Protein AF-A0AAU9VY51-F1 (afdb_monomer)

Secondary structure (DSSP, 8-state):
----------SS-----------------------SSSHHHHHHHHHHHHHHHHHHHHHHHHHHHHHHHHHHHHHHHHHHHHHHHHHHHHHHHHHHHHHHHHHHHHHHHHHHHHHHHHHHHHHHHHHHHHHHHHHHHHHHHHHHHHHHHHHHHHHHHHHHHHHHHHHHHHHHHHHHHHHHHHHHHHTT-----------PPPPP----SHHHHHHHHHHHHHHHHHHHHHHH-TT---SS----HHHHHHHHHHH--HHHHHHHHHHHHHHT--HHHHHHHHHHHHHHHHHHSPPPPHHHHHHHHHHHHHTT---SGGG-HHHHHHHHHHHHS----

Solvent-accessible surface area (backbone atoms only — not comparable to full-atom values): 20064 Å² total; per-residue (Å²): 141,80,89,83,85,78,88,86,79,82,88,82,88,76,82,86,74,84,76,74,78,73,80,82,77,83,77,89,73,85,85,79,93,77,87,74,87,53,56,73,57,53,52,51,53,49,56,50,48,56,50,49,56,53,50,53,53,50,49,55,50,50,52,54,50,50,55,53,49,53,53,52,52,51,57,50,49,54,51,48,54,51,50,51,54,51,48,51,55,49,49,53,52,48,55,52,50,50,55,52,47,54,53,51,51,51,52,50,55,49,52,52,50,53,53,52,49,53,53,50,52,53,52,53,51,52,53,50,52,53,50,52,52,51,52,48,55,52,49,53,53,52,51,52,49,51,50,53,50,50,54,50,50,51,53,51,50,51,53,53,48,53,51,47,53,52,51,50,52,54,50,51,51,51,52,49,52,53,48,54,52,49,51,61,50,47,78,74,54,85,88,83,83,85,89,81,90,76,91,64,80,81,73,80,83,73,61,88,48,74,66,52,42,40,42,52,52,14,50,50,38,54,52,47,32,42,50,51,46,46,66,39,40,73,86,64,86,76,92,84,71,86,50,44,66,70,51,48,59,52,46,47,71,73,64,67,44,68,67,37,48,53,47,45,52,51,48,28,68,75,68,66,58,48,71,68,56,54,51,50,41,48,52,37,36,52,50,21,50,55,74,76,43,74,91,82,48,71,71,57,52,55,49,51,55,53,52,54,62,71,62,70,81,61,87,53,88,89,63,39,69,67,57,55,53,51,51,51,53,54,70,72,44,84,83,82,126

Structure (mmCIF, N/CA/C/O backbone):
data_AF-A0AAU9VY51-F1
#
_entry.id   AF-A0AAU9VY51-F1
#
loop_
_atom_site.group_PDB
_atom_site.id
_atom_site.type_symbol
_atom_site.label_atom_id
_atom_site.label_alt_id
_atom_site.label_comp_id
_atom_site.label_asym_id
_atom_site.label_entity_id
_atom_site.label_seq_id
_atom_site.pdbx_PDB_ins_code
_atom_site.Cartn_x
_atom_site.Cartn_y
_atom_site.Cartn_z
_atom_site.occupancy
_atom_site.B_iso_or_equiv
_atom_site.auth_seq_id
_atom_site.auth_comp_id
_atom_site.auth_asym_id
_atom_site.auth_atom_id
_atom_site.pdbx_PDB_model_num
ATOM 1 N N . MET A 1 1 ? -38.638 12.814 43.727 1.00 41.91 1 MET A N 1
ATOM 2 C CA . MET A 1 1 ? -39.893 12.804 44.503 1.00 41.91 1 MET A CA 1
ATOM 3 C C . MET A 1 1 ? -40.082 11.387 44.985 1.00 41.91 1 MET A C 1
ATOM 5 O O . MET A 1 1 ? -40.557 10.578 44.213 1.00 41.91 1 MET A O 1
ATOM 9 N N . GLU A 1 2 ? -39.654 11.093 46.205 1.00 34.91 2 GLU A N 1
ATOM 10 C CA . GLU A 1 2 ? -40.190 9.998 47.012 1.00 34.91 2 GLU A CA 1
ATOM 11 C C . GLU A 1 2 ? -39.765 10.262 48.458 1.00 34.91 2 GLU A C 1
ATOM 13 O O . GLU A 1 2 ? -38.641 10.683 48.729 1.00 34.91 2 GLU A O 1
ATOM 18 N N . LEU A 1 3 ? -40.749 10.195 49.348 1.00 44.59 3 LEU A N 1
ATOM 19 C CA . LEU A 1 3 ? -40.709 10.658 50.728 1.00 44.59 3 LEU A CA 1
ATOM 20 C C . LEU A 1 3 ? -40.191 9.526 51.621 1.00 44.59 3 LEU A C 1
ATOM 22 O O . LEU A 1 3 ? -40.931 8.590 51.903 1.00 44.59 3 LEU A O 1
ATOM 26 N N . GLY A 1 4 ? -38.949 9.631 52.092 1.00 33.75 4 GLY A N 1
ATOM 27 C CA . GLY A 1 4 ? -38.400 8.774 53.144 1.00 33.75 4 GLY A CA 1
ATOM 28 C C . GLY A 1 4 ? -38.401 9.508 54.481 1.00 33.75 4 GLY A C 1
ATOM 29 O O . GLY A 1 4 ? -37.458 10.224 54.798 1.00 33.75 4 GLY A O 1
ATOM 30 N N . MET A 1 5 ? -39.485 9.376 55.245 1.00 44.28 5 MET A N 1
ATOM 31 C CA . MET A 1 5 ? -39.547 9.797 56.647 1.00 44.28 5 MET A CA 1
ATOM 32 C C . MET A 1 5 ? -38.974 8.675 57.520 1.00 44.28 5 MET A C 1
ATOM 34 O O . MET A 1 5 ? -39.613 7.636 57.654 1.00 44.28 5 MET A O 1
ATOM 38 N N . THR A 1 6 ? -37.796 8.873 58.115 1.00 40.47 6 THR A N 1
ATOM 39 C CA . THR A 1 6 ? -37.182 7.925 59.062 1.00 40.47 6 THR A CA 1
ATOM 40 C C . THR A 1 6 ? -37.314 8.430 60.502 1.00 40.47 6 THR A C 1
ATOM 42 O O . THR A 1 6 ? -36.636 9.361 60.926 1.00 40.47 6 THR A O 1
ATOM 45 N N . ASP A 1 7 ? -38.306 7.865 61.186 1.00 38.94 7 ASP A N 1
ATOM 46 C CA . ASP A 1 7 ? -38.346 7.308 62.552 1.00 38.94 7 ASP A CA 1
ATOM 47 C C . ASP A 1 7 ? -37.574 7.909 63.750 1.00 38.94 7 ASP A C 1
ATOM 49 O O . ASP A 1 7 ? -37.415 7.243 64.767 1.00 38.94 7 ASP A O 1
ATOM 53 N N . ASP A 1 8 ? -37.182 9.182 63.726 1.00 40.09 8 ASP A N 1
ATOM 54 C CA . ASP A 1 8 ? -36.456 9.818 64.846 1.00 40.09 8 ASP A CA 1
ATOM 55 C C . ASP A 1 8 ? -37.352 10.591 65.843 1.00 40.09 8 ASP A C 1
ATOM 57 O O . ASP A 1 8 ? -36.954 11.605 66.425 1.00 40.09 8 ASP A O 1
ATOM 61 N N . LYS A 1 9 ? -38.610 10.165 66.055 1.00 43.22 9 LYS A N 1
ATOM 62 C CA . LYS A 1 9 ? -39.563 10.959 66.868 1.00 43.22 9 LYS A CA 1
ATOM 63 C C . LYS A 1 9 ? -40.451 10.235 67.880 1.00 43.22 9 LYS A C 1
ATOM 65 O O . LYS A 1 9 ? -41.427 10.828 68.334 1.00 43.22 9 LYS A O 1
ATOM 70 N N . TYR A 1 10 ? -40.085 9.033 68.326 1.00 38.06 10 TYR A N 1
ATOM 71 C CA . TYR A 1 10 ? -40.836 8.312 69.371 1.00 38.06 10 TYR A CA 1
ATOM 72 C C . TYR A 1 10 ? -40.009 7.891 70.601 1.00 38.06 10 TYR A C 1
ATOM 74 O O . TYR A 1 10 ? -40.299 6.878 71.227 1.00 38.06 10 TYR A O 1
ATOM 82 N N . SER A 1 11 ? -39.019 8.687 71.024 1.00 40.81 11 SER A N 1
ATOM 83 C CA . SER A 1 11 ? -38.301 8.456 72.302 1.00 40.81 11 SER A CA 1
ATOM 84 C C . SER A 1 11 ? -38.526 9.521 73.379 1.00 40.81 11 SER A C 1
ATOM 86 O O . SER A 1 11 ? -37.800 9.571 74.367 1.00 40.81 11 SER A O 1
ATOM 88 N N . GLN A 1 12 ? -39.555 10.356 73.255 1.00 45.59 12 GLN A N 1
ATOM 89 C CA . GLN A 1 12 ? -39.959 11.262 74.331 1.00 45.59 12 GLN A CA 1
ATOM 90 C C . GLN A 1 12 ? -41.464 11.174 74.506 1.00 45.59 12 GLN A C 1
ATOM 92 O O . GLN A 1 12 ? -42.179 11.843 73.775 1.00 45.59 12 GLN A O 1
ATOM 97 N N . LEU A 1 13 ? -41.926 10.315 75.422 1.00 38.72 13 LEU A N 1
ATOM 98 C CA . LEU A 1 13 ? -43.171 10.449 76.197 1.00 38.72 13 LEU A CA 1
ATOM 99 C C . LEU A 1 13 ? -43.423 9.158 76.994 1.00 38.72 13 LEU A C 1
ATOM 101 O O . LEU A 1 13 ? -44.351 8.407 76.718 1.00 38.72 13 LEU A O 1
ATOM 105 N N . LEU A 1 14 ? -42.613 8.916 78.024 1.00 34.75 14 LEU A N 1
ATOM 106 C CA . LEU A 1 14 ? -43.063 8.168 79.198 1.00 34.75 14 LEU A CA 1
ATOM 107 C C . LEU A 1 14 ? -42.499 8.871 80.438 1.00 34.75 14 LEU A C 1
ATOM 109 O O . LEU A 1 14 ? -41.286 8.840 80.650 1.00 34.75 14 LEU A O 1
ATOM 113 N N . PRO A 1 15 ? -43.330 9.549 81.247 1.00 35.78 15 PRO A N 1
ATOM 114 C CA . PRO A 1 15 ? -42.892 10.005 82.552 1.00 35.78 15 PRO A CA 1
ATOM 115 C C . PRO A 1 15 ? -42.706 8.776 83.444 1.00 35.78 15 PRO A C 1
ATOM 117 O O . PRO A 1 15 ? -43.629 7.974 83.614 1.00 35.78 15 PRO A O 1
ATOM 120 N N . ALA A 1 16 ? -41.506 8.639 84.010 1.00 40.22 16 ALA A N 1
ATOM 121 C CA . ALA A 1 16 ? -41.236 7.743 85.124 1.00 40.22 16 ALA A CA 1
ATOM 122 C C . ALA A 1 16 ? -42.239 8.057 86.242 1.00 40.22 16 ALA A C 1
ATOM 124 O O . ALA A 1 16 ? -42.142 9.073 86.926 1.00 40.22 16 ALA A O 1
ATOM 125 N N . SER A 1 17 ? -43.262 7.217 86.358 1.00 41.00 17 SER A N 1
ATOM 126 C CA . SER A 1 17 ? -44.214 7.274 87.455 1.00 41.00 17 SER A CA 1
ATOM 127 C C . SER A 1 17 ? -43.679 6.347 88.531 1.00 41.00 17 SER A C 1
ATOM 129 O O . SER A 1 17 ? -43.903 5.139 88.482 1.00 41.00 17 SER A O 1
ATOM 131 N N . ASP A 1 18 ? -42.942 6.926 89.477 1.00 36.69 18 ASP A N 1
ATOM 132 C CA . ASP A 1 18 ? -42.683 6.330 90.784 1.00 36.69 18 ASP A CA 1
ATOM 133 C C . ASP A 1 18 ? -44.031 6.066 91.472 1.00 36.69 18 ASP A C 1
ATOM 135 O O . ASP A 1 18 ? -44.564 6.888 92.219 1.00 36.69 18 ASP A O 1
ATOM 139 N N . LEU A 1 19 ? -44.618 4.899 91.213 1.00 40.22 19 LEU A N 1
ATOM 140 C CA . LEU A 1 19 ? -45.673 4.344 92.049 1.00 40.22 19 LEU A CA 1
ATOM 141 C C . LEU A 1 19 ? -45.003 3.714 93.268 1.00 40.22 19 LEU A C 1
ATOM 143 O O . LEU A 1 19 ? -44.797 2.506 93.355 1.00 40.22 19 LEU A O 1
ATOM 147 N N . SER A 1 20 ? -44.663 4.582 94.221 1.00 36.88 20 SER A N 1
ATOM 148 C CA . SER A 1 20 ? -44.466 4.204 95.615 1.00 36.88 20 SER A CA 1
ATOM 149 C C . SER A 1 20 ? -45.741 3.509 96.094 1.00 36.88 20 SER A C 1
ATOM 151 O O . SER A 1 20 ? -46.763 4.147 96.357 1.00 36.88 20 SER A O 1
ATOM 153 N N . ILE A 1 21 ? -45.706 2.177 96.150 1.00 38.75 21 ILE A N 1
ATOM 154 C CA . ILE A 1 21 ? -46.712 1.391 96.858 1.00 38.75 21 ILE A CA 1
ATOM 155 C C . ILE A 1 21 ? -46.539 1.749 98.331 1.00 38.75 21 ILE A C 1
ATOM 157 O O . ILE A 1 21 ? -45.610 1.292 98.996 1.00 38.75 21 ILE A O 1
ATOM 161 N N . GLY A 1 22 ? -47.413 2.636 98.808 1.00 32.75 22 GLY A N 1
ATOM 162 C CA . GLY A 1 22 ? -47.468 3.055 100.198 1.00 32.75 22 GLY A CA 1
ATOM 163 C C . GLY A 1 22 ? -47.469 1.837 101.114 1.00 32.75 22 GLY A C 1
ATOM 164 O O . GLY A 1 22 ? -48.326 0.961 101.012 1.00 32.75 22 GLY A O 1
ATOM 165 N N . SER A 1 23 ? -46.489 1.798 102.011 1.00 34.12 23 SER A N 1
ATOM 166 C CA . SER A 1 23 ? -46.445 0.902 103.158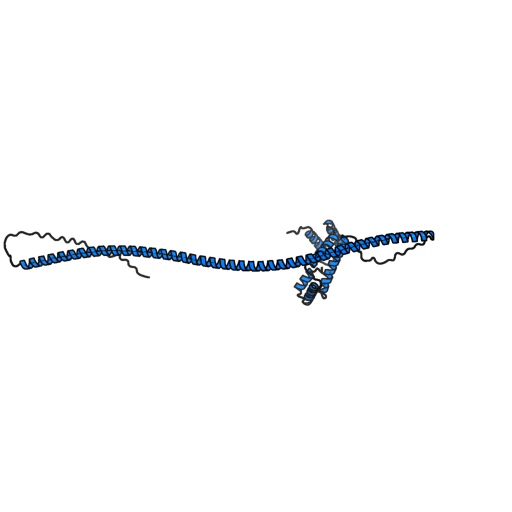 1.00 34.12 23 SER A CA 1
ATOM 167 C C . SER A 1 23 ? -47.802 0.904 103.866 1.00 34.12 23 SER A C 1
ATOM 169 O O . SER A 1 23 ? -48.217 1.930 104.406 1.00 34.12 23 SER A O 1
ATOM 171 N N . ILE A 1 24 ? -48.494 -0.237 103.863 1.00 37.50 24 ILE A N 1
ATOM 172 C CA . ILE A 1 24 ? -49.682 -0.448 104.689 1.00 37.50 24 ILE A CA 1
ATOM 173 C C . ILE A 1 24 ? -49.196 -0.536 106.136 1.00 37.50 24 ILE A C 1
ATOM 175 O O . ILE A 1 24 ? -48.677 -1.560 106.575 1.00 37.50 24 ILE A O 1
ATOM 179 N N . THR A 1 25 ? -49.337 0.557 106.880 1.00 34.00 25 THR A N 1
ATOM 180 C CA . THR A 1 25 ? -49.208 0.560 108.335 1.00 34.00 25 THR A CA 1
ATOM 181 C C . THR A 1 25 ? -50.373 -0.237 108.910 1.00 34.00 25 THR A C 1
ATOM 183 O O . THR A 1 25 ? -51.527 0.193 108.861 1.00 34.00 25 THR A O 1
ATOM 186 N N . ILE A 1 26 ? -50.078 -1.417 109.455 1.00 40.91 26 ILE A N 1
ATOM 187 C CA . ILE A 1 26 ? -51.006 -2.140 110.321 1.00 40.91 26 ILE A CA 1
ATOM 188 C C . ILE A 1 26 ? -51.106 -1.320 111.609 1.00 40.91 26 ILE A C 1
ATOM 190 O O . ILE A 1 26 ? -50.206 -1.332 112.442 1.00 40.91 26 ILE A O 1
ATOM 194 N N . VAL A 1 27 ? -52.183 -0.546 111.739 1.00 34.19 27 VAL A N 1
ATOM 195 C CA . VAL A 1 27 ? -52.576 0.045 113.018 1.00 34.19 27 VAL A CA 1
ATOM 196 C C . VAL A 1 27 ? -53.220 -1.074 113.827 1.00 34.19 27 VAL A C 1
ATOM 198 O O . VAL A 1 27 ? -54.363 -1.455 113.570 1.00 34.19 27 VAL A O 1
ATOM 201 N N . GLU A 1 28 ? -52.478 -1.616 114.791 1.00 38.41 28 GLU A N 1
ATOM 202 C CA . GLU A 1 28 ? -53.053 -2.420 115.864 1.00 38.41 28 GLU A CA 1
ATOM 203 C C . GLU A 1 28 ? -54.031 -1.542 116.650 1.00 38.41 28 GLU A C 1
ATOM 205 O O . GLU A 1 28 ? -53.650 -0.643 117.400 1.00 38.41 28 GLU A O 1
ATOM 210 N N . ARG A 1 29 ? -55.326 -1.785 116.448 1.00 35.28 29 ARG A N 1
ATOM 211 C CA . ARG A 1 29 ? -56.367 -1.385 117.388 1.00 35.28 29 ARG A CA 1
ATOM 212 C C . ARG A 1 29 ? -56.980 -2.673 117.924 1.00 35.28 29 ARG A C 1
ATOM 214 O O . ARG A 1 29 ? -57.646 -3.402 117.193 1.00 35.28 29 ARG A O 1
ATOM 221 N N . GLU A 1 30 ? -56.657 -2.963 119.179 1.00 41.22 30 GLU A N 1
ATOM 222 C CA . GLU A 1 30 ? -57.111 -4.133 119.922 1.00 41.22 30 GLU A CA 1
ATOM 223 C C . GLU A 1 30 ? -58.639 -4.263 119.924 1.00 41.22 30 GLU A C 1
ATOM 225 O O . GLU A 1 30 ? -59.365 -3.291 120.134 1.00 41.22 30 GLU A O 1
ATOM 230 N N . GLY A 1 31 ? -59.093 -5.509 119.760 1.00 45.03 31 GLY A N 1
ATOM 231 C CA . GLY A 1 31 ? -60.428 -5.972 120.127 1.00 45.03 31 GLY A CA 1
ATOM 232 C C . GLY A 1 31 ? -61.501 -5.798 119.054 1.00 45.03 31 GLY A C 1
ATOM 233 O O . GLY A 1 31 ? -62.106 -4.740 118.950 1.00 45.03 31 GLY A O 1
ATOM 234 N N . GLN A 1 32 ? -61.790 -6.868 118.299 1.00 33.47 32 GLN A N 1
ATOM 235 C CA . GLN A 1 32 ? -63.056 -7.628 118.355 1.00 33.47 32 GLN A CA 1
ATOM 236 C C . GLN A 1 32 ? -63.132 -8.595 117.158 1.00 33.47 32 GLN A C 1
ATOM 238 O O . GLN A 1 32 ? -63.075 -8.201 115.995 1.00 33.47 32 GLN A O 1
ATOM 243 N N . LEU A 1 33 ? -63.233 -9.891 117.461 1.00 48.75 33 LEU A N 1
ATOM 244 C CA . LEU A 1 33 ? -63.339 -10.987 116.499 1.00 48.75 33 LEU A CA 1
ATOM 245 C C . LEU A 1 33 ? -64.585 -10.819 115.610 1.00 48.75 33 LEU A C 1
ATOM 247 O O . LEU A 1 33 ? -65.710 -10.967 116.079 1.00 48.75 33 LEU A O 1
ATOM 251 N N . VAL A 1 34 ? -64.376 -10.579 114.313 1.00 40.66 34 VAL A N 1
ATOM 252 C CA . VAL A 1 34 ? -65.362 -10.835 113.246 1.00 40.66 34 VAL A CA 1
ATOM 253 C C . VAL A 1 34 ? -64.715 -11.783 112.235 1.00 40.66 34 VAL A C 1
ATOM 255 O O . VAL A 1 34 ? -64.381 -11.428 111.104 1.00 40.66 34 VAL A O 1
ATOM 258 N N . GLY A 1 35 ? -64.475 -13.014 112.686 1.00 50.41 35 GLY A N 1
ATOM 259 C CA . GLY A 1 35 ? -64.209 -14.152 111.815 1.00 50.41 35 GLY A CA 1
ATOM 260 C C . GLY A 1 35 ? -65.543 -14.691 111.314 1.00 50.41 35 GLY A C 1
ATOM 261 O O . GLY A 1 35 ? -66.349 -15.099 112.132 1.00 50.41 35 GLY A O 1
ATOM 262 N N . GLU A 1 36 ? -65.795 -14.570 110.006 1.00 46.41 36 GLU A N 1
ATOM 263 C CA . GLU A 1 36 ? -66.641 -15.445 109.154 1.00 46.41 36 GLU A CA 1
ATOM 264 C C . GLU A 1 36 ? -67.149 -14.715 107.896 1.00 46.41 36 GLU A C 1
ATOM 266 O O . GLU A 1 36 ? -67.336 -15.346 106.861 1.00 46.41 36 GLU A O 1
ATOM 271 N N . LYS A 1 37 ? -67.269 -13.377 107.892 1.00 49.91 37 LYS A N 1
ATOM 272 C CA . LYS A 1 37 ? -67.759 -12.627 106.706 1.00 49.91 37 LYS A CA 1
ATOM 273 C C . LYS A 1 37 ? -66.682 -12.214 105.687 1.00 49.91 37 LYS A C 1
ATOM 275 O O . LYS A 1 37 ? -67.024 -11.813 104.579 1.00 49.91 37 LYS A O 1
ATOM 280 N N . ASN A 1 38 ? -65.394 -12.332 106.024 1.00 53.06 38 ASN A N 1
ATOM 281 C CA . ASN A 1 38 ? -64.271 -11.901 105.170 1.00 53.06 38 ASN A CA 1
ATOM 282 C C . ASN A 1 38 ? -63.486 -13.051 104.510 1.00 53.06 38 ASN A C 1
ATOM 284 O O . ASN A 1 38 ? -62.664 -12.795 103.630 1.00 53.06 38 ASN A O 1
ATOM 288 N N . LEU A 1 39 ? -63.758 -14.307 104.880 1.00 57.50 39 LEU A N 1
ATOM 289 C CA . LEU A 1 39 ? -63.069 -15.488 104.342 1.00 57.50 39 LEU A CA 1
ATOM 290 C C . LEU A 1 39 ? -63.225 -15.636 102.810 1.00 57.50 39 LEU A C 1
ATOM 292 O O . LEU A 1 39 ? -62.214 -15.794 102.130 1.00 57.50 39 LEU A O 1
ATOM 296 N N . PRO A 1 40 ? -64.432 -15.479 102.219 1.00 68.31 40 PRO A N 1
ATOM 297 C CA . PRO A 1 40 ? -64.614 -15.596 100.766 1.00 68.31 40 PRO A CA 1
ATOM 298 C C . PRO A 1 40 ? -63.906 -14.486 99.975 1.00 68.31 40 PRO A C 1
ATOM 300 O O . PRO A 1 40 ? -63.519 -14.6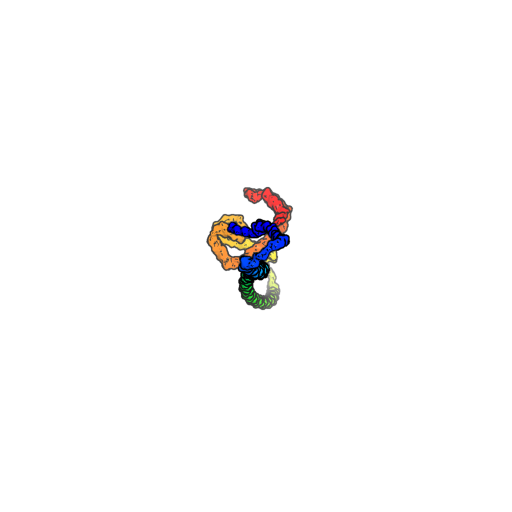73 98.823 1.00 68.31 40 PRO A O 1
ATOM 303 N N . ARG A 1 41 ? -63.740 -13.308 100.592 1.00 71.94 41 ARG A N 1
ATOM 304 C CA . ARG A 1 41 ? -63.049 -12.162 99.991 1.00 71.94 41 ARG A CA 1
ATOM 305 C C . ARG A 1 41 ? -61.534 -12.359 100.015 1.00 71.94 41 ARG A C 1
ATOM 307 O O . ARG A 1 41 ? -60.885 -12.056 99.023 1.00 71.94 41 ARG A O 1
ATOM 314 N N . ALA A 1 42 ? -60.995 -12.893 101.111 1.00 72.62 42 ALA A N 1
ATOM 315 C CA . ALA A 1 42 ? -59.579 -13.229 101.234 1.00 72.62 42 ALA A CA 1
ATOM 316 C C . ALA A 1 42 ? -59.154 -14.326 100.240 1.00 72.62 42 ALA A C 1
ATOM 318 O O . ALA A 1 42 ? -58.123 -14.179 99.592 1.00 72.62 42 ALA A O 1
ATOM 319 N N . VAL A 1 43 ? -59.981 -15.364 100.046 1.00 78.31 43 VAL A N 1
ATOM 320 C CA . VAL A 1 43 ? -59.730 -16.429 99.051 1.00 78.31 43 VAL A CA 1
ATOM 321 C C . VAL A 1 43 ? -59.677 -15.865 97.627 1.00 78.31 43 VAL A C 1
ATOM 323 O O . VAL A 1 43 ? -58.713 -16.112 96.914 1.00 78.31 43 VAL A O 1
ATOM 326 N N . LYS A 1 44 ? -60.636 -15.013 97.236 1.00 83.44 44 LYS A N 1
ATOM 327 C CA . LYS A 1 44 ? -60.605 -14.344 95.920 1.00 83.44 44 LYS A CA 1
ATOM 328 C C . LYS A 1 44 ? -59.384 -13.447 95.719 1.00 83.44 44 LYS A C 1
ATOM 330 O O . LYS A 1 44 ? -58.866 -13.357 94.613 1.00 83.44 44 LYS A O 1
ATOM 335 N N . ILE A 1 45 ? -58.941 -12.748 96.765 1.00 84.44 45 ILE A N 1
ATOM 336 C CA . ILE A 1 45 ? -57.730 -11.916 96.700 1.00 84.44 45 ILE A CA 1
ATOM 337 C C . ILE A 1 45 ? -56.495 -12.794 96.465 1.00 84.44 45 ILE A C 1
ATOM 339 O O . ILE A 1 45 ? -55.647 -12.423 95.659 1.00 84.44 45 ILE A O 1
ATOM 343 N N . HIS A 1 46 ? -56.417 -13.959 97.113 1.00 87.50 46 HIS A N 1
ATOM 344 C CA . HIS A 1 46 ? -55.332 -14.915 96.902 1.00 87.50 46 HIS A CA 1
ATOM 345 C C . HIS A 1 46 ? -55.330 -15.481 95.472 1.00 87.50 46 HIS A C 1
ATOM 347 O O . HIS A 1 46 ? -54.307 -15.392 94.803 1.00 87.50 46 HIS A O 1
ATOM 353 N N . GLU A 1 47 ? -56.482 -15.930 94.957 1.00 90.12 47 GLU A N 1
ATOM 354 C CA . GLU A 1 47 ? -56.629 -16.409 93.568 1.00 90.12 47 GLU A CA 1
ATOM 355 C C . GLU A 1 47 ? -56.245 -15.338 92.533 1.00 90.12 47 GLU A C 1
ATOM 357 O O . GLU A 1 47 ? -55.577 -15.614 91.535 1.00 90.12 47 GLU A O 1
ATOM 362 N N . HIS A 1 48 ? -56.659 -14.086 92.759 1.00 93.31 48 HIS A N 1
ATOM 363 C CA . HIS A 1 48 ? -56.252 -12.971 91.906 1.00 93.31 48 HIS A CA 1
ATOM 364 C C . HIS A 1 48 ? -54.744 -12.705 92.001 1.00 93.31 48 HIS A C 1
ATOM 366 O O . HIS A 1 48 ? -54.128 -12.424 90.976 1.00 93.31 48 HIS A O 1
ATOM 372 N N . GLY A 1 49 ? -54.148 -12.818 93.193 1.00 92.56 49 GLY A N 1
ATOM 373 C CA . GLY A 1 49 ? -52.704 -12.695 93.405 1.00 92.56 49 GLY A CA 1
ATOM 374 C C . GLY A 1 49 ? -51.907 -13.749 92.636 1.00 92.56 49 GLY A C 1
ATOM 375 O O . GLY A 1 49 ? -51.001 -13.397 91.886 1.00 92.56 49 GLY A O 1
ATOM 376 N N . GLU A 1 50 ? -52.304 -15.021 92.722 1.00 93.12 50 GLU A N 1
ATOM 377 C CA . GLU A 1 50 ? -51.683 -16.112 91.955 1.00 93.12 50 GLU A CA 1
ATOM 378 C C . GLU A 1 50 ? -51.791 -15.883 90.441 1.00 93.12 50 GLU A C 1
ATOM 380 O O . GLU A 1 50 ? -50.847 -16.129 89.684 1.00 93.12 50 GLU A O 1
ATOM 385 N N . LYS A 1 51 ? -52.935 -15.363 89.977 1.00 95.50 51 LYS A N 1
ATOM 386 C CA . LYS A 1 51 ? -53.133 -15.041 88.561 1.00 95.50 51 LYS A CA 1
ATOM 387 C C . LYS A 1 51 ? -52.271 -13.866 88.101 1.00 95.50 51 LYS A C 1
ATOM 389 O O . LYS A 1 51 ? -51.754 -13.916 86.986 1.00 95.50 51 LYS A O 1
ATOM 394 N N . ILE A 1 52 ? -52.094 -12.842 88.939 1.00 95.25 52 ILE A N 1
ATOM 395 C CA . ILE A 1 52 ? -51.181 -11.723 88.669 1.00 95.25 52 ILE A CA 1
ATOM 396 C C . ILE A 1 52 ? -49.747 -12.243 88.550 1.00 95.25 52 ILE A C 1
ATOM 398 O O . ILE A 1 52 ? -49.111 -11.996 87.530 1.00 95.25 52 ILE A O 1
ATOM 402 N N . GLU A 1 53 ? -49.271 -13.048 89.504 1.00 95.00 53 GLU A N 1
ATOM 403 C CA . GLU A 1 53 ? -47.925 -13.637 89.437 1.00 95.00 53 GLU A CA 1
ATOM 404 C C . GLU A 1 53 ? -47.724 -14.514 88.190 1.00 95.00 53 GLU A C 1
ATOM 406 O O . GLU A 1 53 ? -46.655 -14.501 87.572 1.00 95.00 53 GLU A O 1
ATOM 411 N N . SER A 1 54 ? -48.744 -15.2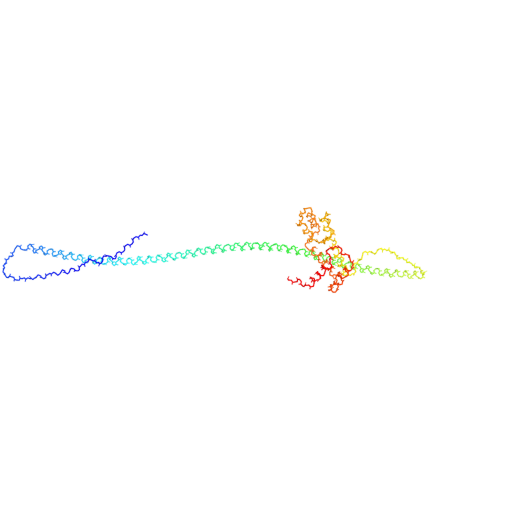85 87.795 1.00 96.38 54 SER A N 1
ATOM 412 C CA . SER A 1 54 ? -48.696 -16.083 86.566 1.00 96.38 54 SER A CA 1
ATOM 413 C C . SER A 1 54 ? -48.571 -15.206 85.319 1.00 96.38 54 SER A C 1
ATOM 415 O O . SER A 1 54 ? -47.776 -15.518 84.430 1.00 96.38 54 SER A O 1
ATOM 417 N N . LEU A 1 55 ? -49.338 -14.116 85.242 1.00 96.94 55 LEU A N 1
ATOM 418 C CA . LEU A 1 55 ? -49.289 -13.179 84.119 1.00 96.94 55 LEU A CA 1
ATOM 419 C C . LEU A 1 55 ? -47.956 -12.423 84.074 1.00 96.94 55 LEU A C 1
ATOM 421 O O . LEU A 1 55 ? -47.384 -12.273 83.000 1.00 96.94 55 LEU A O 1
ATOM 425 N N . GLU A 1 56 ? -47.408 -12.014 85.218 1.00 96.25 56 GLU A N 1
ATOM 426 C CA . GLU A 1 56 ? -46.088 -11.376 85.291 1.00 96.25 56 GLU A CA 1
ATOM 427 C C . GLU A 1 56 ? -44.970 -12.292 84.778 1.00 96.25 56 GLU A C 1
ATOM 429 O O . GLU A 1 56 ? -44.054 -11.836 84.087 1.00 96.25 56 GLU A O 1
ATOM 434 N N . LYS A 1 57 ? -45.037 -13.597 85.080 1.00 96.69 57 LYS A N 1
ATOM 435 C CA . LYS A 1 57 ? -44.093 -14.588 84.540 1.00 96.69 57 LYS A CA 1
ATOM 436 C C . LYS A 1 57 ? -44.219 -14.723 83.022 1.00 96.69 57 LYS A C 1
ATOM 438 O O . LYS A 1 57 ? -43.194 -14.791 82.344 1.00 96.69 57 LYS A O 1
ATOM 443 N N . GLU A 1 58 ? -45.439 -14.740 82.483 1.00 97.56 58 GLU A N 1
ATOM 444 C CA . GLU A 1 58 ? -45.654 -14.755 81.030 1.00 97.56 58 GLU A CA 1
ATOM 445 C C . GLU A 1 58 ? -45.150 -13.479 80.351 1.00 97.56 58 GLU A C 1
ATOM 447 O O . GLU A 1 58 ? -44.490 -13.576 79.317 1.00 97.56 58 GLU A O 1
ATOM 452 N N . ILE A 1 59 ? -45.410 -12.305 80.934 1.00 97.38 59 ILE A N 1
ATOM 453 C CA . ILE A 1 59 ? -44.924 -11.018 80.418 1.00 97.38 59 ILE A CA 1
ATOM 454 C C . ILE A 1 59 ? -43.396 -11.029 80.367 1.00 97.38 59 ILE A C 1
ATOM 456 O O . ILE A 1 59 ? -42.832 -10.837 79.296 1.00 97.38 59 ILE A O 1
ATOM 460 N N . LYS A 1 60 ? -42.720 -11.395 81.466 1.00 97.12 60 LYS A N 1
ATOM 461 C CA . LYS A 1 60 ? -41.250 -11.505 81.494 1.00 97.12 60 LYS A CA 1
ATOM 462 C C . LYS A 1 60 ? -40.711 -12.478 80.445 1.00 97.12 60 LYS A C 1
ATOM 464 O O . LYS A 1 60 ? -39.663 -12.231 79.852 1.00 97.12 60 LYS A O 1
ATOM 469 N N . LYS A 1 61 ? -41.403 -13.598 80.207 1.00 97.81 61 LYS A N 1
ATOM 470 C CA . LYS A 1 61 ? -41.023 -14.550 79.155 1.00 97.81 61 LYS A CA 1
ATOM 471 C C . LYS A 1 61 ? -41.148 -13.916 77.766 1.00 97.81 61 LYS A C 1
ATOM 473 O O . LYS A 1 61 ? -40.211 -14.022 76.979 1.00 97.81 61 LYS A O 1
ATOM 478 N N . LYS A 1 62 ? -42.267 -13.246 77.482 1.00 97.94 62 LYS A N 1
ATOM 479 C CA . LYS A 1 62 ? -42.503 -12.560 76.205 1.00 97.94 62 LYS A CA 1
ATOM 480 C C . LYS A 1 62 ? -41.532 -11.400 75.980 1.00 97.94 62 LYS A C 1
ATOM 482 O O . LYS A 1 62 ? -41.030 -11.267 74.872 1.00 97.94 62 LYS A O 1
ATOM 487 N N . ASP A 1 63 ? -41.198 -10.628 77.011 1.00 97.69 63 ASP A N 1
ATOM 488 C CA . ASP A 1 63 ? -40.202 -9.553 76.922 1.00 97.69 63 ASP A CA 1
ATOM 489 C C . ASP A 1 63 ? -38.824 -10.101 76.529 1.00 97.69 63 ASP A C 1
ATOM 491 O O . ASP A 1 63 ? -38.163 -9.568 75.637 1.00 97.69 63 ASP A O 1
ATOM 495 N N . ASN A 1 64 ? -38.411 -11.224 77.126 1.00 97.25 64 ASN A N 1
ATOM 496 C CA . ASN A 1 64 ? -37.168 -11.896 76.746 1.00 97.25 64 ASN A CA 1
ATOM 497 C C . ASN A 1 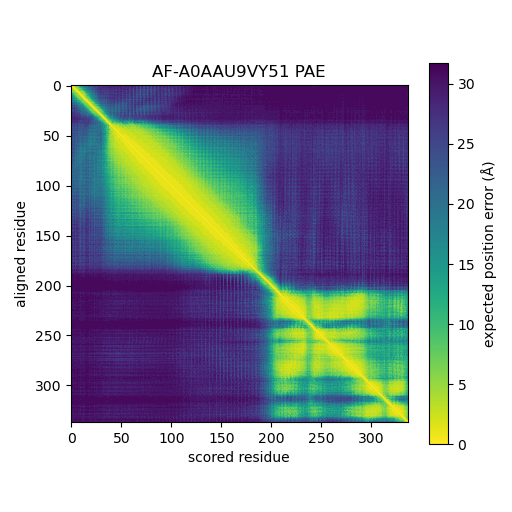64 ? -37.200 -12.409 75.294 1.00 97.25 64 ASN A C 1
ATOM 499 O O . ASN A 1 64 ? -36.195 -12.304 74.588 1.00 97.25 64 ASN A O 1
ATOM 503 N N . GLU A 1 65 ? -38.338 -12.944 74.832 1.00 98.06 65 GLU A N 1
ATOM 504 C CA . GLU A 1 65 ? -38.528 -13.355 73.432 1.00 98.06 65 GLU A CA 1
ATOM 505 C C . GLU A 1 65 ? -38.445 -12.156 72.472 1.00 98.06 65 GLU A C 1
ATOM 507 O O . GLU A 1 65 ? -37.783 -12.254 71.440 1.00 98.06 65 GLU A O 1
ATOM 512 N N . ILE A 1 66 ? -39.034 -11.008 72.826 1.00 97.94 66 ILE A N 1
ATOM 513 C CA . ILE A 1 66 ? -38.957 -9.770 72.034 1.00 97.94 66 ILE A CA 1
ATOM 514 C C . ILE A 1 66 ? -37.505 -9.305 71.897 1.00 97.94 66 ILE A C 1
ATOM 516 O O . ILE A 1 66 ? -37.056 -9.041 70.782 1.00 97.94 66 ILE A O 1
ATOM 520 N N . VAL A 1 67 ? -36.743 -9.264 72.995 1.00 97.81 67 VAL A N 1
ATOM 521 C CA . VAL A 1 67 ? -35.323 -8.871 72.963 1.00 97.81 67 VAL A CA 1
ATOM 522 C C . VAL A 1 67 ? -34.498 -9.831 72.099 1.00 97.81 67 VAL A C 1
ATOM 524 O O . VAL A 1 67 ? -33.614 -9.399 71.357 1.00 97.81 67 VAL A O 1
ATOM 527 N N . ALA A 1 68 ? -34.776 -11.137 72.163 1.00 97.81 68 ALA A N 1
ATOM 528 C CA . ALA A 1 68 ? -34.105 -12.119 71.315 1.00 97.81 68 ALA A CA 1
ATOM 529 C C . ALA A 1 68 ? -34.431 -11.902 69.827 1.00 97.81 68 ALA A C 1
ATOM 531 O O . ALA A 1 68 ? -33.518 -11.875 69.001 1.00 97.81 68 ALA A O 1
ATOM 532 N N . LEU A 1 69 ? -35.706 -11.682 69.492 1.00 98.44 69 LEU A N 1
ATOM 533 C CA . LEU A 1 69 ? -36.143 -11.410 68.121 1.00 98.44 69 LEU A CA 1
ATOM 534 C C . LEU A 1 69 ? -35.544 -10.110 67.570 1.00 98.44 69 LEU A C 1
ATOM 536 O O . LEU A 1 69 ? -35.069 -10.096 66.435 1.00 98.44 69 LEU A O 1
ATOM 540 N N . GLN A 1 70 ? -35.482 -9.047 68.373 1.00 98.06 70 GLN A N 1
ATOM 541 C CA . GLN A 1 70 ? -34.837 -7.785 67.992 1.00 98.06 70 GLN A CA 1
ATOM 542 C C . GLN A 1 70 ? -33.360 -7.982 67.637 1.00 98.06 70 GLN A C 1
ATOM 544 O O . GLN A 1 70 ? -32.910 -7.495 66.602 1.00 98.06 70 GLN A O 1
ATOM 549 N N . LYS A 1 71 ? -32.619 -8.768 68.430 1.00 97.94 71 LYS A N 1
ATOM 550 C CA . LYS A 1 71 ? -31.222 -9.110 68.111 1.00 97.94 71 LYS A CA 1
ATOM 551 C C . LYS A 1 71 ? -31.101 -9.888 66.803 1.00 97.94 71 LYS A C 1
ATOM 553 O O . LYS A 1 71 ? -30.185 -9.634 66.028 1.00 97.94 71 LYS A O 1
ATOM 558 N N . THR A 1 72 ? -32.012 -10.829 66.545 1.00 98.19 72 THR A N 1
ATOM 559 C CA . THR A 1 72 ? -31.994 -11.574 65.276 1.00 98.19 72 THR A CA 1
ATOM 560 C C . THR A 1 72 ? -32.329 -10.692 64.078 1.00 98.19 72 THR A C 1
ATOM 562 O O . THR A 1 72 ? -31.696 -10.847 63.039 1.00 98.19 72 THR A O 1
ATOM 565 N N . LEU A 1 73 ? -33.266 -9.749 64.223 1.00 98.25 73 LEU A N 1
ATOM 566 C CA . LEU A 1 73 ? -33.598 -8.781 63.179 1.00 98.25 73 LEU A CA 1
ATOM 567 C C . LEU A 1 73 ? -32.403 -7.888 62.856 1.00 98.25 73 LEU A C 1
ATOM 569 O O . LEU A 1 73 ? -32.061 -7.758 61.688 1.00 98.25 73 LEU A O 1
ATOM 573 N N . GLN A 1 74 ? -31.724 -7.360 63.876 1.00 98.19 74 GLN A N 1
ATOM 574 C CA . GLN A 1 74 ? -30.522 -6.554 63.678 1.00 98.19 74 GLN A CA 1
ATOM 575 C C . GLN A 1 74 ? -29.429 -7.339 62.934 1.00 98.19 74 GLN A C 1
ATOM 577 O O . GLN A 1 74 ? -28.899 -6.860 61.939 1.00 98.19 74 GLN A O 1
ATOM 582 N N . ALA A 1 75 ? -29.144 -8.577 63.351 1.00 98.06 75 ALA A N 1
ATOM 583 C CA . ALA A 1 75 ? -28.134 -9.410 62.694 1.00 98.06 75 ALA A CA 1
ATOM 584 C C . ALA A 1 75 ? -28.505 -9.788 61.246 1.00 98.06 75 ALA A C 1
ATOM 586 O O . ALA A 1 75 ? -27.627 -10.000 60.409 1.00 98.06 75 ALA A O 1
ATOM 587 N N . LEU A 1 76 ? -29.800 -9.926 60.943 1.00 98.44 76 LEU A N 1
ATOM 588 C CA . LEU A 1 76 ? -30.274 -10.142 59.574 1.00 98.44 76 LEU A CA 1
ATOM 589 C C . LEU A 1 76 ? -30.146 -8.877 58.728 1.00 98.44 76 LEU A C 1
ATOM 591 O O . LEU A 1 76 ? -29.786 -8.983 57.560 1.00 98.44 76 LEU A O 1
ATOM 595 N N . GLN A 1 77 ? -30.409 -7.710 59.310 1.00 98.25 77 GLN A N 1
ATOM 596 C CA . GLN A 1 77 ? -30.275 -6.426 58.634 1.00 98.25 77 GLN A CA 1
ATOM 597 C C . GLN A 1 77 ? -28.810 -6.143 58.279 1.00 98.25 77 GLN A C 1
ATOM 599 O O . GLN A 1 77 ? -28.517 -5.904 57.116 1.00 98.25 77 GLN A O 1
ATOM 604 N N . GLU A 1 78 ? -27.883 -6.338 59.222 1.00 98.25 78 GLU A N 1
ATOM 605 C CA . GLU A 1 78 ? -26.436 -6.226 58.972 1.00 98.25 78 GLU A CA 1
ATOM 606 C C . GLU A 1 78 ? -25.974 -7.166 57.843 1.00 98.25 78 GLU A C 1
ATOM 608 O O . GLU A 1 78 ? -25.242 -6.760 56.943 1.00 98.25 78 GLU A O 1
ATOM 613 N N . LYS A 1 79 ? -26.457 -8.418 57.827 1.00 98.38 79 LYS A N 1
ATOM 614 C CA . LYS A 1 79 ? -26.168 -9.351 56.725 1.00 98.38 79 LYS A CA 1
ATOM 615 C C . LYS A 1 79 ? -26.748 -8.906 55.390 1.00 98.38 79 LYS A C 1
ATOM 617 O O . LYS A 1 79 ? -26.151 -9.192 54.357 1.00 98.38 79 LYS A O 1
ATOM 622 N N . ASN A 1 80 ? -27.922 -8.285 55.393 1.00 98.31 80 ASN A N 1
ATOM 623 C CA . ASN A 1 80 ? -28.535 -7.796 54.168 1.00 98.31 80 ASN A CA 1
ATOM 624 C C . ASN A 1 80 ? -27.718 -6.633 53.588 1.00 98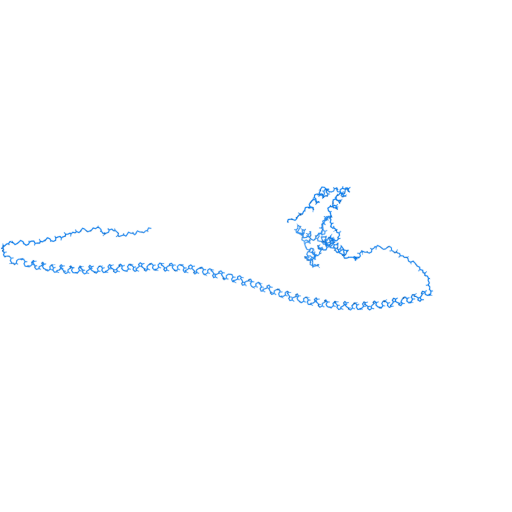.31 80 ASN A C 1
ATOM 626 O O . ASN A 1 80 ? -27.410 -6.661 52.401 1.00 98.31 80 ASN A O 1
ATOM 630 N N . ASP A 1 81 ? -27.272 -5.706 54.437 1.00 98.25 81 ASP A N 1
ATOM 631 C CA . ASP A 1 81 ? -26.420 -4.576 54.045 1.00 98.25 81 ASP A CA 1
ATOM 632 C C . ASP A 1 81 ? -25.053 -5.053 53.502 1.00 98.25 81 ASP A C 1
ATOM 634 O O . ASP A 1 81 ? -24.534 -4.528 52.510 1.00 98.25 81 ASP A O 1
ATOM 638 N N . GLU A 1 82 ? -24.467 -6.092 54.113 1.00 98.31 82 GLU A N 1
ATOM 639 C CA . GLU A 1 82 ? -23.241 -6.734 53.617 1.00 98.31 82 GLU A CA 1
ATOM 640 C C . GLU A 1 82 ? -23.439 -7.385 52.241 1.00 98.31 82 GLU A C 1
ATOM 642 O O . GLU A 1 82 ? -22.571 -7.269 51.370 1.00 98.31 82 GLU A O 1
ATOM 647 N N . LEU A 1 83 ? -24.565 -8.078 52.040 1.00 98.50 83 LEU A N 1
ATOM 648 C CA . LEU A 1 83 ? -24.899 -8.714 50.767 1.00 98.50 83 LEU A CA 1
ATOM 649 C C . LEU A 1 83 ? -25.164 -7.684 49.669 1.00 98.50 83 LEU A C 1
ATOM 651 O O . LEU A 1 83 ? -24.690 -7.879 48.552 1.00 98.50 83 LEU A O 1
ATOM 655 N N . GLU A 1 84 ? -25.863 -6.594 49.979 1.00 98.38 84 GLU A N 1
ATOM 656 C CA . GLU A 1 84 ? -26.113 -5.486 49.053 1.00 98.38 84 GLU A CA 1
ATOM 657 C C . GLU A 1 84 ? -24.790 -4.831 48.627 1.00 98.38 84 GLU A C 1
ATOM 659 O O . GLU A 1 84 ? -24.480 -4.763 47.439 1.00 98.38 84 GLU A O 1
ATOM 664 N N . SER A 1 85 ? -23.909 -4.537 49.589 1.00 98.06 85 SER A N 1
ATOM 665 C CA . SER A 1 85 ? -22.562 -4.021 49.306 1.00 98.06 85 SER A CA 1
ATOM 666 C C . SER A 1 85 ? -21.711 -4.978 48.457 1.00 98.06 85 SER A C 1
ATOM 668 O O . SER A 1 85 ? -20.885 -4.553 47.647 1.00 98.06 85 SER A O 1
ATOM 670 N N . ALA A 1 86 ? -21.839 -6.291 48.670 1.00 98.25 86 ALA A N 1
ATOM 671 C CA . ALA A 1 86 ? -21.133 -7.290 47.871 1.00 98.25 86 ALA A CA 1
ATOM 672 C C . ALA A 1 86 ? -21.701 -7.390 46.448 1.00 98.25 86 ALA A C 1
ATOM 674 O O . ALA A 1 86 ? -20.932 -7.585 45.504 1.00 98.25 86 ALA A O 1
ATOM 675 N N . LEU A 1 87 ? -23.020 -7.250 46.299 1.00 98.50 87 LEU A N 1
ATOM 676 C CA . LEU A 1 87 ? -23.700 -7.246 45.011 1.00 98.50 87 LEU A CA 1
ATOM 677 C C . LEU A 1 87 ? -23.279 -6.035 44.175 1.00 98.50 87 LEU A C 1
ATOM 679 O O . LEU A 1 87 ? -22.908 -6.221 43.019 1.00 98.50 87 LEU A O 1
ATOM 683 N N . ASP A 1 88 ? -23.230 -4.845 44.774 1.00 98.31 88 ASP A N 1
ATOM 684 C CA . ASP A 1 88 ? -22.795 -3.616 44.100 1.00 98.31 88 ASP A CA 1
ATOM 685 C C . ASP A 1 88 ? -21.359 -3.736 43.578 1.00 98.31 88 ASP A C 1
ATOM 687 O O . ASP A 1 88 ? -21.098 -3.505 42.399 1.00 98.31 88 ASP A O 1
ATOM 691 N N . ARG A 1 89 ? -20.429 -4.223 44.414 1.00 98.25 89 ARG A N 1
ATOM 692 C CA . ARG A 1 89 ? -19.036 -4.476 43.994 1.00 98.25 89 ARG A CA 1
ATOM 693 C C . ARG A 1 89 ? -18.944 -5.469 42.840 1.00 98.25 89 ARG A C 1
ATOM 695 O O . ARG A 1 89 ? -18.085 -5.335 41.973 1.00 98.25 89 ARG A O 1
ATOM 702 N N . LYS A 1 90 ? -19.794 -6.500 42.841 1.00 98.38 90 LYS A N 1
ATOM 703 C CA . LYS A 1 90 ? -19.855 -7.461 41.735 1.00 98.38 90 LYS A CA 1
ATOM 704 C C . LYS A 1 90 ? -20.469 -6.848 40.480 1.00 98.38 90 LYS A C 1
ATOM 706 O O . LYS A 1 90 ? -20.023 -7.207 39.396 1.00 98.38 90 LYS A O 1
ATOM 711 N N . GLY A 1 91 ? -21.417 -5.922 40.615 1.00 98.44 91 GLY A N 1
ATOM 712 C CA . GLY A 1 91 ? -21.918 -5.103 39.512 1.00 98.44 91 GLY A CA 1
ATOM 713 C C . GLY A 1 91 ? -20.800 -4.292 38.859 1.00 98.44 91 GLY A C 1
ATOM 714 O O . GLY A 1 91 ? -20.566 -4.433 37.664 1.00 98.44 91 GLY A O 1
ATOM 715 N N . GLU A 1 92 ? -20.021 -3.558 39.656 1.00 98.38 92 GLU A N 1
ATOM 716 C CA . GLU A 1 92 ? -18.867 -2.789 39.163 1.00 98.38 92 GLU A CA 1
ATOM 717 C C . GLU A 1 92 ? -17.816 -3.685 38.477 1.00 98.38 92 GLU A C 1
ATOM 719 O O . GLU A 1 92 ? -17.284 -3.353 37.415 1.00 98.38 92 GLU A O 1
ATOM 724 N N . GLU A 1 93 ? -17.522 -4.861 39.046 1.00 98.56 93 GLU A N 1
ATOM 725 C CA . GLU A 1 93 ? -16.608 -5.833 38.433 1.00 98.56 93 GLU A CA 1
ATOM 726 C C . GLU A 1 93 ? -17.139 -6.336 37.079 1.00 98.56 93 GLU A C 1
ATOM 728 O O . GLU A 1 93 ? -16.373 -6.463 36.125 1.00 98.56 93 GLU A O 1
ATOM 733 N N . ILE A 1 94 ? -18.446 -6.576 36.955 1.00 98.50 94 ILE A N 1
ATOM 734 C CA . ILE A 1 94 ? -19.067 -6.964 35.682 1.00 98.50 94 ILE A CA 1
ATOM 735 C C . ILE A 1 94 ? -18.941 -5.842 34.648 1.00 98.50 94 ILE A C 1
ATOM 737 O O . ILE A 1 94 ? -18.530 -6.123 33.523 1.00 98.50 94 ILE A O 1
ATOM 741 N N . ASP A 1 95 ? -19.222 -4.593 35.017 1.00 98.50 95 ASP A N 1
ATOM 742 C CA . ASP A 1 95 ? -19.154 -3.447 34.101 1.00 98.50 95 ASP A CA 1
ATOM 743 C C . ASP A 1 95 ? -17.723 -3.213 33.584 1.00 98.50 95 ASP A C 1
ATOM 745 O O . ASP A 1 95 ? -17.497 -2.960 32.394 1.00 98.50 95 ASP A O 1
ATOM 749 N N . THR A 1 96 ? -16.724 -3.360 34.462 1.00 98.50 96 THR A N 1
ATOM 750 C CA . THR A 1 96 ? -15.308 -3.267 34.064 1.00 98.50 96 THR A CA 1
ATOM 751 C C . THR A 1 96 ? -14.893 -4.406 33.135 1.00 98.50 96 THR A C 1
ATOM 753 O O . THR A 1 96 ? -14.195 -4.171 32.146 1.00 98.50 96 THR A O 1
ATOM 756 N N . LEU A 1 97 ? -15.343 -5.636 33.403 1.00 98.62 97 LEU A N 1
ATOM 757 C CA . LEU A 1 97 ? -15.073 -6.783 32.536 1.00 98.62 97 LEU A CA 1
ATOM 758 C C . LEU A 1 97 ? -15.765 -6.654 31.176 1.00 98.62 97 LEU A C 1
ATOM 760 O O . LEU A 1 97 ? -15.151 -6.996 30.168 1.00 98.62 97 LEU A O 1
ATOM 764 N N . GLN A 1 98 ? -16.997 -6.142 31.127 1.00 98.56 98 GLN A N 1
ATOM 765 C CA . GLN A 1 98 ? -17.704 -5.860 29.874 1.00 98.56 98 GLN A CA 1
ATOM 766 C C . GLN A 1 98 ? -16.951 -4.827 29.037 1.00 98.56 98 GLN A C 1
ATOM 768 O O . GLN A 1 98 ? -16.636 -5.101 27.884 1.00 98.56 98 GLN A O 1
ATOM 773 N N . SER A 1 99 ? -16.545 -3.713 29.651 1.00 98.44 99 SER A N 1
ATOM 774 C CA . SER A 1 99 ? -15.749 -2.684 28.967 1.00 98.44 99 SER A CA 1
ATOM 775 C C . SER A 1 99 ? -14.451 -3.264 28.392 1.00 98.44 99 SER A C 1
ATOM 777 O O . SER A 1 99 ? -14.069 -2.967 27.262 1.00 98.44 99 SER A O 1
ATOM 779 N N . ARG A 1 100 ? -13.783 -4.154 29.140 1.00 98.56 100 ARG A N 1
ATOM 780 C CA . ARG A 1 100 ? -12.559 -4.810 28.665 1.00 98.56 100 ARG A CA 1
ATOM 781 C C . ARG A 1 100 ? -12.813 -5.795 27.521 1.00 98.56 100 ARG A C 1
ATOM 783 O O . ARG A 1 100 ? -11.937 -5.972 26.677 1.00 98.56 100 ARG A O 1
ATOM 790 N N . ILE A 1 101 ? -13.962 -6.469 27.510 1.00 98.62 101 ILE A N 1
ATOM 791 C CA . ILE A 1 101 ? -14.361 -7.344 26.403 1.00 98.62 101 ILE A CA 1
ATOM 792 C C . ILE A 1 101 ? -14.570 -6.512 25.138 1.00 98.62 101 ILE A C 1
ATOM 794 O O . ILE A 1 101 ? -13.999 -6.872 24.112 1.00 98.62 101 ILE A O 1
ATOM 798 N N . ASP A 1 102 ? -15.289 -5.394 25.229 1.00 98.56 102 ASP A N 1
ATOM 799 C CA . ASP A 1 102 ? -15.548 -4.509 24.087 1.00 98.56 102 ASP A CA 1
ATOM 800 C C . ASP A 1 102 ? -14.234 -3.975 23.484 1.00 98.56 102 ASP A C 1
ATOM 802 O O . ASP A 1 102 ? -14.013 -4.082 22.278 1.00 98.56 102 ASP A O 1
ATOM 806 N N . GLU A 1 103 ? -13.295 -3.518 24.323 1.00 98.56 103 GLU A N 1
ATOM 807 C CA . GLU A 1 103 ? -11.954 -3.101 23.877 1.00 98.56 103 GLU A CA 1
ATOM 808 C C . GLU A 1 103 ? -11.202 -4.219 23.135 1.00 98.56 103 GLU A C 1
ATOM 810 O O . GLU A 1 103 ? -10.576 -3.988 22.099 1.00 98.56 103 GLU A O 1
ATOM 815 N N . LEU A 1 104 ? -11.246 -5.447 23.659 1.00 98.62 104 LEU A N 1
ATOM 816 C CA . LEU A 1 104 ? -10.579 -6.594 23.040 1.00 98.62 104 LEU A CA 1
ATOM 817 C C . LEU A 1 104 ? -11.253 -7.019 21.729 1.00 98.62 104 LEU A C 1
ATOM 819 O O . LEU A 1 104 ? -10.576 -7.517 20.824 1.00 98.62 104 LEU A O 1
ATOM 823 N N . GLU A 1 105 ? -12.570 -6.857 21.613 1.00 98.56 105 GLU A N 1
ATOM 824 C CA . GLU A 1 105 ? -13.290 -7.081 20.363 1.00 98.56 105 GLU A CA 1
ATOM 825 C C . GLU A 1 105 ? -12.890 -6.046 19.309 1.00 98.56 105 GLU A C 1
ATOM 827 O O . GLU A 1 105 ? -12.556 -6.437 18.185 1.00 98.56 105 GLU A O 1
ATOM 832 N N . ASP A 1 106 ? -12.802 -4.770 19.682 1.00 98.31 106 ASP A N 1
ATOM 833 C CA . ASP A 1 106 ? -12.322 -3.703 18.804 1.00 98.31 106 ASP A CA 1
ATOM 834 C C . ASP A 1 106 ? -10.885 -3.971 18.329 1.00 98.31 106 ASP A C 1
ATOM 836 O O . ASP A 1 106 ? -10.636 -4.023 17.119 1.00 98.31 106 ASP A O 1
ATOM 840 N N . GLU A 1 107 ? -9.953 -4.264 19.245 1.00 98.56 107 GLU A N 1
ATOM 841 C CA . GLU A 1 107 ? -8.567 -4.632 18.911 1.00 98.56 107 GLU A CA 1
ATOM 842 C C . GLU A 1 107 ? -8.508 -5.836 17.954 1.00 98.56 107 GLU A C 1
ATOM 844 O O . GLU A 1 107 ? -7.741 -5.854 16.985 1.00 98.56 107 GLU A O 1
ATOM 849 N N . LYS A 1 108 ? -9.346 -6.854 18.180 1.00 98.56 108 LYS A N 1
ATOM 850 C CA . LYS A 1 108 ? -9.429 -8.033 17.310 1.00 98.56 108 LYS A CA 1
ATOM 851 C C . LYS A 1 108 ? -9.910 -7.670 15.906 1.00 98.56 108 LYS A C 1
ATOM 853 O O . LYS A 1 108 ? -9.357 -8.200 14.937 1.00 98.56 108 LYS A O 1
ATOM 858 N N . THR A 1 109 ? -10.933 -6.825 15.771 1.00 98.38 109 THR A N 1
ATOM 859 C CA . THR A 1 109 ? -11.419 -6.405 14.445 1.00 98.38 109 THR A CA 1
ATOM 860 C C . THR A 1 109 ? -10.372 -5.588 13.692 1.00 98.38 109 THR A C 1
ATOM 862 O O . THR A 1 109 ? -10.182 -5.790 12.488 1.00 98.38 109 THR A O 1
ATOM 865 N N . GLU A 1 110 ? -9.623 -4.747 14.404 1.00 98.50 110 GLU A N 1
ATOM 866 C CA . GLU A 1 110 ? -8.542 -3.953 13.834 1.00 98.50 110 GLU A CA 1
ATOM 867 C C . GLU A 1 110 ? -7.404 -4.837 13.312 1.00 98.50 110 GLU A C 1
ATOM 869 O O . GLU A 1 110 ? -7.029 -4.755 12.140 1.00 98.50 110 GLU A O 1
ATOM 874 N N . LEU A 1 111 ? -6.932 -5.784 14.126 1.00 98.62 111 LEU A N 1
ATOM 875 C CA . LEU A 1 111 ? -5.903 -6.739 13.710 1.00 98.62 111 LEU A CA 1
ATOM 876 C C . LEU A 1 111 ? -6.347 -7.596 12.514 1.00 98.62 111 LEU A C 1
ATOM 878 O O . LEU A 1 111 ? -5.544 -7.920 11.636 1.00 98.62 111 LEU A O 1
ATOM 882 N N . GLN A 1 112 ? -7.630 -7.962 12.435 1.00 98.50 112 GLN A N 1
ATOM 883 C CA . GLN A 1 112 ? -8.174 -8.675 11.275 1.00 98.50 112 GLN A CA 1
ATOM 884 C C . GLN A 1 112 ? -8.140 -7.821 10.000 1.00 98.50 112 GLN A C 1
ATOM 886 O O . GLN A 1 112 ? -7.835 -8.343 8.920 1.00 98.50 112 GLN A O 1
ATOM 891 N N . ARG A 1 113 ? -8.421 -6.519 10.116 1.00 98.06 113 ARG A N 1
ATOM 892 C CA . ARG A 1 113 ? -8.346 -5.556 9.011 1.00 98.06 113 ARG A CA 1
ATOM 893 C C . ARG A 1 113 ? -6.911 -5.386 8.520 1.00 98.06 113 ARG A C 1
ATOM 895 O O . ARG A 1 113 ? -6.667 -5.515 7.317 1.00 98.06 113 ARG A O 1
ATOM 902 N N . GLU A 1 114 ? -5.964 -5.177 9.431 1.00 98.38 114 GLU A N 1
ATOM 903 C CA . GLU A 1 114 ? -4.537 -5.074 9.105 1.00 98.38 114 GLU A CA 1
ATOM 904 C C . GLU A 1 114 ? -4.019 -6.345 8.420 1.00 98.38 114 GLU A C 1
ATOM 906 O O . GLU A 1 114 ? -3.391 -6.278 7.360 1.00 98.38 114 GLU A O 1
ATOM 911 N N . LEU A 1 115 ? -4.358 -7.522 8.956 1.00 98.50 115 LEU A N 1
ATOM 912 C CA . LEU A 1 115 ? -3.990 -8.805 8.358 1.00 98.50 115 LEU A CA 1
ATOM 913 C C . LEU A 1 115 ? -4.555 -8.958 6.935 1.00 98.50 115 LEU A C 1
ATOM 915 O O . LEU A 1 115 ? -3.872 -9.471 6.042 1.00 98.50 115 LEU A O 1
ATOM 919 N N . GLY A 1 116 ? -5.789 -8.501 6.706 1.00 98.50 116 GLY A N 1
ATOM 920 C CA . GLY A 1 116 ? -6.410 -8.458 5.381 1.00 98.50 116 GLY A CA 1
ATOM 921 C C . GLY A 1 116 ? -5.656 -7.560 4.395 1.00 98.50 116 GLY A C 1
ATOM 922 O O . GLY A 1 116 ? -5.429 -7.961 3.246 1.00 98.50 116 GLY A O 1
ATOM 923 N N . SER A 1 117 ? -5.211 -6.385 4.851 1.00 98.25 117 SER A N 1
ATOM 924 C CA . SER A 1 117 ? -4.390 -5.462 4.056 1.00 98.25 117 SER A CA 1
ATOM 925 C C . SER A 1 117 ? -3.055 -6.100 3.679 1.00 98.25 117 SER A C 1
ATOM 927 O O . SER A 1 117 ? -2.751 -6.247 2.495 1.00 98.25 117 SER A O 1
ATOM 929 N N . VAL A 1 118 ? -2.311 -6.603 4.670 1.00 98.44 118 VAL A N 1
ATOM 930 C CA . VAL A 1 118 ? -1.004 -7.241 4.454 1.00 98.44 118 VAL A CA 1
ATOM 931 C C . VAL A 1 118 ? -1.120 -8.420 3.490 1.00 98.44 118 VAL A C 1
ATOM 933 O O . VAL A 1 118 ? -0.293 -8.575 2.595 1.00 98.44 118 VAL A O 1
ATOM 936 N N . LYS A 1 119 ? -2.165 -9.247 3.613 1.00 98.38 119 LYS A N 1
ATOM 937 C CA . LYS A 1 119 ? -2.406 -10.369 2.692 1.00 98.38 119 LYS A CA 1
ATOM 938 C C . LYS A 1 119 ? -2.612 -9.901 1.248 1.00 98.38 119 LYS A C 1
ATOM 940 O O . LYS A 1 119 ? -2.146 -10.571 0.322 1.00 98.38 119 LYS A O 1
ATOM 945 N N . THR A 1 120 ? -3.297 -8.776 1.057 1.00 98.25 120 THR A N 1
ATOM 946 C CA . THR A 1 120 ? -3.523 -8.172 -0.262 1.00 98.25 120 THR A CA 1
ATOM 947 C C . THR A 1 120 ? -2.212 -7.667 -0.857 1.00 98.25 120 THR A C 1
ATOM 949 O O . THR A 1 120 ? -1.882 -8.032 -1.990 1.00 98.25 120 THR A O 1
ATOM 952 N N . ASP A 1 121 ? -1.417 -6.942 -0.071 1.00 98.19 121 ASP A N 1
ATOM 953 C CA . ASP A 1 121 ? -0.108 -6.427 -0.485 1.00 98.19 121 ASP A CA 1
ATOM 954 C C . ASP A 1 121 ? 0.854 -7.558 -0.858 1.00 98.19 121 ASP A C 1
ATOM 956 O O . ASP A 1 121 ? 1.498 -7.527 -1.908 1.00 98.19 121 ASP A O 1
ATOM 960 N N . LEU A 1 122 ? 0.885 -8.630 -0.062 1.00 98.50 122 LEU A N 1
ATOM 961 C CA . LEU A 1 122 ? 1.674 -9.830 -0.351 1.00 98.50 122 LEU A CA 1
ATOM 962 C C . LEU A 1 122 ? 1.233 -10.491 -1.668 1.00 98.50 122 LEU A C 1
ATOM 964 O O . LEU A 1 122 ? 2.062 -10.996 -2.427 1.00 98.50 122 LEU A O 1
ATOM 968 N N . GLY A 1 123 ? -0.069 -10.475 -1.964 1.00 98.50 123 GLY A N 1
ATOM 969 C CA . GLY A 1 123 ? -0.621 -10.943 -3.234 1.00 98.50 123 GLY A CA 1
ATOM 970 C C . GLY A 1 123 ? -0.169 -10.101 -4.430 1.00 98.50 123 GLY A C 1
ATOM 971 O O . GLY A 1 123 ? 0.186 -10.658 -5.472 1.00 98.50 123 GLY A O 1
ATOM 972 N N . LEU A 1 124 ? -0.141 -8.774 -4.287 1.00 98.12 124 LEU A N 1
ATOM 973 C CA . LEU A 1 124 ? 0.365 -7.858 -5.314 1.00 98.12 124 LEU A CA 1
ATOM 974 C C . LEU A 1 124 ? 1.869 -8.039 -5.532 1.00 98.12 124 LEU A C 1
ATOM 976 O O . LEU A 1 124 ? 2.309 -8.182 -6.673 1.00 98.12 124 LEU A O 1
ATOM 980 N N . LEU A 1 125 ? 2.641 -8.134 -4.449 1.00 98.31 125 LEU A N 1
ATOM 981 C CA . LEU A 1 125 ? 4.086 -8.314 -4.513 1.00 98.31 125 LEU A CA 1
ATOM 982 C C . LEU A 1 125 ? 4.464 -9.640 -5.186 1.00 98.31 125 LEU A C 1
ATOM 984 O O . LEU A 1 125 ? 5.366 -9.672 -6.018 1.00 98.31 125 LEU A O 1
ATOM 988 N N . ARG A 1 126 ? 3.732 -10.730 -4.908 1.00 98.44 126 ARG A N 1
ATOM 989 C CA . ARG A 1 126 ? 3.917 -12.015 -5.611 1.00 98.44 126 ARG A CA 1
ATOM 990 C C . ARG A 1 126 ? 3.699 -11.883 -7.116 1.00 98.44 126 ARG A C 1
ATOM 992 O O . ARG A 1 126 ? 4.524 -12.369 -7.886 1.00 98.44 126 ARG A O 1
ATOM 999 N N . LYS A 1 127 ? 2.630 -11.198 -7.539 1.00 98.19 127 LYS A N 1
ATOM 1000 C CA . LYS A 1 127 ? 2.369 -10.949 -8.967 1.00 98.19 127 LYS A CA 1
ATOM 1001 C C . LYS A 1 127 ? 3.495 -10.144 -9.609 1.00 98.19 127 LYS A C 1
ATOM 1003 O O . LYS A 1 127 ? 3.873 -10.437 -10.739 1.00 98.19 127 LYS A O 1
ATOM 1008 N N . GLU A 1 128 ? 4.026 -9.149 -8.907 1.00 98.38 128 GLU A N 1
ATOM 1009 C CA . GLU A 1 128 ? 5.122 -8.327 -9.417 1.00 98.38 128 GLU A CA 1
ATOM 1010 C C . GLU A 1 128 ? 6.425 -9.124 -9.544 1.00 98.38 128 GLU A C 1
ATOM 1012 O O . GLU A 1 128 ? 7.073 -9.093 -10.589 1.00 98.38 128 GLU A O 1
ATOM 1017 N N . VAL A 1 129 ? 6.750 -9.947 -8.544 1.00 98.50 129 VAL A N 1
ATOM 1018 C CA . VAL A 1 129 ? 7.879 -10.884 -8.614 1.00 98.50 129 VAL A CA 1
ATOM 1019 C C . VAL A 1 129 ? 7.738 -11.825 -9.811 1.00 98.50 129 VAL A C 1
ATOM 1021 O O . VAL A 1 129 ? 8.707 -12.018 -10.544 1.00 98.50 129 VAL A O 1
ATOM 1024 N N . ASP A 1 130 ? 6.547 -12.371 -10.068 1.00 98.50 130 ASP A N 1
ATOM 1025 C CA . ASP A 1 130 ? 6.313 -13.248 -11.220 1.00 98.50 130 ASP A CA 1
ATOM 1026 C C . ASP A 1 130 ? 6.495 -12.524 -12.562 1.00 98.50 130 ASP A C 1
ATOM 1028 O O . ASP A 1 130 ? 7.080 -13.091 -13.493 1.00 98.50 130 ASP A O 1
ATOM 1032 N N . LYS A 1 131 ? 6.040 -11.268 -12.679 1.00 98.25 131 LYS A N 1
ATOM 1033 C CA . LYS A 1 131 ? 6.282 -10.442 -13.875 1.00 98.25 131 LYS A CA 1
ATOM 1034 C C . LYS A 1 131 ? 7.772 -10.196 -14.086 1.00 98.25 131 LYS A C 1
ATOM 1036 O O . LYS A 1 131 ? 8.272 -10.453 -15.180 1.00 98.25 131 LYS A O 1
ATOM 1041 N N . LEU A 1 132 ? 8.484 -9.763 -13.046 1.00 98.25 132 LEU A N 1
ATOM 1042 C CA . LEU A 1 132 ? 9.925 -9.511 -13.107 1.00 98.25 132 LEU A CA 1
ATOM 1043 C C . LEU A 1 132 ? 10.699 -10.776 -13.477 1.00 98.25 132 LEU A C 1
ATOM 1045 O O . LEU A 1 132 ? 11.637 -10.725 -14.269 1.00 98.25 132 LEU A O 1
ATOM 1049 N N . ARG A 1 133 ? 10.277 -11.936 -12.970 1.00 98.44 133 ARG A N 1
ATOM 1050 C CA . ARG A 1 133 ? 10.894 -13.225 -13.297 1.00 98.44 133 ARG A CA 1
ATOM 1051 C C . ARG A 1 133 ? 10.723 -13.583 -14.774 1.00 98.44 133 ARG A C 1
ATOM 1053 O O . ARG A 1 133 ? 11.682 -14.028 -15.403 1.00 98.44 133 ARG A O 1
ATOM 1060 N N . LYS A 1 134 ? 9.534 -13.348 -15.342 1.00 98.31 134 LYS A N 1
ATOM 1061 C CA . LYS A 1 134 ? 9.268 -13.533 -16.780 1.00 98.31 134 LYS A CA 1
ATOM 1062 C C . LYS A 1 134 ? 10.072 -12.554 -17.635 1.00 98.31 134 LYS A C 1
ATOM 1064 O O . LYS A 1 134 ? 10.702 -12.980 -18.599 1.00 98.31 134 LYS A O 1
ATOM 1069 N N . ALA A 1 135 ? 10.095 -11.276 -17.258 1.00 98.00 135 ALA A N 1
ATOM 1070 C CA . ALA A 1 135 ? 10.871 -10.250 -17.949 1.00 98.00 135 ALA A CA 1
ATOM 1071 C C . ALA A 1 135 ? 12.368 -10.592 -17.952 1.00 98.00 135 ALA A C 1
ATOM 1073 O O . ALA A 1 135 ? 12.996 -10.591 -19.007 1.00 98.00 135 ALA A O 1
ATOM 1074 N N . LYS A 1 136 ? 12.915 -11.000 -16.799 1.00 98.38 136 LYS A N 1
ATOM 1075 C CA . LYS A 1 136 ? 14.303 -11.456 -16.676 1.00 98.38 136 LYS A CA 1
ATOM 1076 C C . LYS A 1 136 ? 14.598 -12.650 -17.581 1.00 98.38 136 LYS A C 1
ATOM 1078 O O . LYS A 1 136 ? 15.575 -12.615 -18.315 1.00 98.38 136 LYS A O 1
ATOM 1083 N N . SER A 1 137 ? 13.739 -13.672 -17.587 1.00 98.25 137 SER A N 1
ATOM 1084 C CA . SER A 1 137 ? 13.923 -14.834 -18.467 1.00 98.25 137 SER A CA 1
ATOM 1085 C C . SER A 1 137 ? 13.906 -14.453 -19.951 1.00 98.25 137 SER A C 1
ATOM 1087 O O . SER A 1 137 ? 14.680 -15.006 -20.730 1.00 98.25 137 SER A O 1
ATOM 1089 N N . SER A 1 138 ? 13.036 -13.520 -20.348 1.00 98.06 138 SER A N 1
ATOM 1090 C CA . SER A 1 138 ? 12.998 -12.998 -21.718 1.00 98.06 138 SER A CA 1
ATOM 1091 C C . SER A 1 138 ? 14.281 -12.235 -22.054 1.00 98.06 138 SER A C 1
ATOM 1093 O O . SER A 1 138 ? 14.856 -12.443 -23.121 1.00 98.06 138 SER A O 1
ATOM 1095 N N . GLN A 1 139 ? 14.760 -11.394 -21.135 1.00 98.12 139 GLN A N 1
ATOM 1096 C CA . GLN A 1 139 ? 16.002 -10.639 -21.294 1.00 98.12 139 GLN A CA 1
ATOM 1097 C C . GLN A 1 139 ? 17.231 -11.554 -21.376 1.00 98.12 139 GLN A C 1
ATOM 1099 O O . GLN A 1 139 ? 18.129 -11.331 -22.183 1.00 98.12 139 GLN A O 1
ATOM 1104 N N . ASP A 1 140 ? 17.285 -12.614 -20.572 1.00 98.12 140 ASP A N 1
ATOM 1105 C CA . ASP A 1 140 ? 18.374 -13.590 -20.625 1.00 98.12 140 ASP A CA 1
ATOM 1106 C C . ASP A 1 140 ? 18.401 -14.306 -21.988 1.00 98.12 140 ASP A C 1
ATOM 1108 O O . ASP A 1 140 ? 19.471 -14.528 -22.561 1.00 98.12 140 ASP A O 1
ATOM 1112 N N . GLN A 1 141 ? 17.228 -14.594 -22.565 1.00 98.06 141 GLN A N 1
ATOM 1113 C CA . GLN A 1 141 ? 17.121 -15.181 -23.900 1.00 98.06 141 GLN A CA 1
ATOM 1114 C C . GLN A 1 141 ? 17.570 -14.216 -25.009 1.00 98.06 141 GLN A C 1
ATOM 1116 O O . GLN A 1 141 ? 18.261 -14.642 -25.939 1.00 98.06 141 GLN A O 1
ATOM 1121 N N . THR A 1 142 ? 17.201 -12.933 -24.944 1.00 97.69 142 THR A N 1
ATOM 1122 C CA . THR A 1 142 ? 17.648 -11.931 -25.930 1.00 97.69 142 THR A CA 1
ATOM 1123 C C . THR A 1 142 ? 19.149 -11.678 -25.822 1.00 97.69 142 THR A C 1
ATOM 1125 O O . THR A 1 142 ? 19.837 -11.658 -26.842 1.00 97.69 142 THR A O 1
ATOM 1128 N N . ASN A 1 143 ? 19.685 -11.598 -24.603 1.00 97.75 143 ASN A N 1
ATOM 1129 C CA . ASN A 1 143 ? 21.121 -11.490 -24.353 1.00 97.75 143 ASN A CA 1
ATOM 1130 C C . ASN A 1 143 ? 21.893 -12.687 -24.927 1.00 97.75 143 ASN A C 1
ATOM 1132 O O . ASN A 1 143 ? 22.960 -12.504 -25.515 1.00 97.75 143 ASN A O 1
ATOM 1136 N N . LEU A 1 144 ? 21.366 -13.910 -24.788 1.00 98.31 144 LEU A N 1
ATOM 1137 C CA . LEU A 1 144 ? 21.988 -15.105 -25.361 1.00 98.31 144 LEU A CA 1
ATOM 1138 C C . LEU A 1 144 ? 22.041 -15.037 -26.894 1.00 98.31 144 LEU A C 1
ATOM 1140 O O . LEU A 1 144 ? 23.090 -15.315 -27.472 1.00 98.31 144 LEU A O 1
ATOM 1144 N N . LYS A 1 145 ? 20.945 -14.626 -27.547 1.00 98.12 145 LYS A N 1
ATOM 1145 C CA . LYS A 1 145 ? 20.901 -14.445 -29.009 1.00 98.12 145 LYS A CA 1
ATOM 1146 C C . LYS A 1 145 ? 21.895 -13.383 -29.480 1.00 98.12 145 LYS A C 1
ATOM 1148 O O . LYS A 1 145 ? 22.680 -13.647 -30.381 1.00 98.12 145 LYS A O 1
ATOM 1153 N N . CYS A 1 146 ? 21.926 -12.229 -28.816 1.00 97.81 146 CYS A N 1
ATOM 1154 C CA . CYS A 1 146 ? 22.858 -11.149 -29.141 1.00 97.81 146 CYS A CA 1
ATOM 1155 C C . CYS A 1 146 ? 24.324 -11.601 -29.010 1.00 97.81 146 CYS A C 1
ATOM 1157 O O . CYS A 1 146 ? 25.144 -11.325 -29.882 1.00 97.81 146 CYS A O 1
ATOM 1159 N N . ARG A 1 147 ? 24.660 -12.384 -27.971 1.00 98.06 147 ARG A N 1
ATOM 1160 C CA . ARG A 1 147 ? 25.998 -12.989 -27.839 1.00 98.06 147 ARG A CA 1
ATOM 1161 C C . ARG A 1 147 ? 26.328 -13.931 -28.998 1.00 98.06 147 ARG A C 1
ATOM 1163 O O . ARG A 1 147 ? 27.434 -13.871 -29.524 1.00 98.06 147 ARG A O 1
ATOM 1170 N N . GLN A 1 148 ? 25.382 -14.773 -29.412 1.00 98.19 148 GLN A N 1
ATOM 1171 C CA . GLN A 1 148 ? 25.574 -15.678 -30.550 1.00 98.19 148 GLN A CA 1
ATOM 1172 C C . GLN A 1 148 ? 25.801 -14.914 -31.861 1.00 98.19 148 GLN A C 1
ATOM 1174 O O . GLN A 1 148 ? 26.693 -15.274 -32.632 1.00 98.19 148 GLN A O 1
ATOM 1179 N N . GLU A 1 149 ? 25.035 -13.847 -32.099 1.00 98.12 149 GLU A N 1
ATOM 1180 C CA . GLU A 1 149 ? 25.200 -12.968 -33.261 1.00 98.12 149 GLU A CA 1
ATOM 1181 C C . GLU A 1 149 ? 26.551 -12.247 -33.238 1.00 98.12 149 GLU A C 1
ATOM 1183 O O . GLU A 1 149 ? 27.258 -12.246 -34.245 1.00 98.12 149 GLU A O 1
ATOM 1188 N N . TYR A 1 150 ? 26.959 -11.713 -32.083 1.00 97.44 150 TYR A N 1
ATOM 1189 C CA . TYR A 1 150 ? 28.269 -11.087 -31.901 1.00 97.44 150 TYR A CA 1
ATOM 1190 C C . TYR A 1 150 ? 29.415 -12.058 -32.211 1.00 97.44 150 TYR A C 1
ATOM 1192 O O . TYR A 1 150 ? 30.328 -11.722 -32.966 1.00 97.44 150 TYR A O 1
ATOM 1200 N N . ASP A 1 151 ? 29.349 -13.289 -31.699 1.00 98.06 151 ASP A N 1
ATOM 1201 C CA . ASP A 1 151 ? 30.345 -14.320 -31.997 1.00 98.06 151 ASP A CA 1
ATOM 1202 C C . ASP A 1 151 ? 30.353 -14.696 -33.489 1.00 98.06 151 ASP A C 1
ATOM 1204 O O . ASP A 1 151 ? 31.409 -14.978 -34.060 1.00 98.06 151 ASP A O 1
ATOM 1208 N N . GLY A 1 152 ? 29.189 -14.714 -34.145 1.00 98.19 152 GLY A N 1
ATOM 1209 C CA . GLY A 1 152 ? 29.065 -14.937 -35.590 1.00 98.19 152 GLY A CA 1
ATOM 1210 C C . GLY A 1 152 ? 29.712 -13.822 -36.417 1.00 98.19 152 GLY A C 1
ATOM 1211 O O . GLY A 1 152 ? 30.524 -14.092 -37.309 1.00 98.19 152 GLY A O 1
ATOM 1212 N N . LEU A 1 153 ? 29.413 -12.568 -36.077 1.00 97.94 153 LEU A N 1
ATOM 1213 C CA . LEU A 1 153 ? 30.018 -11.387 -36.691 1.00 97.94 153 LEU A CA 1
ATOM 1214 C C . LEU A 1 153 ? 31.531 -11.362 -36.487 1.00 97.94 153 LEU A C 1
ATOM 1216 O O . LEU A 1 153 ? 32.269 -11.120 -37.437 1.00 97.94 153 LEU A O 1
ATOM 1220 N N . ARG A 1 154 ? 32.004 -11.687 -35.280 1.00 98.38 154 ARG A N 1
ATOM 1221 C CA . ARG A 1 154 ? 33.433 -11.773 -34.969 1.00 98.38 154 ARG A CA 1
ATOM 1222 C C . ARG A 1 154 ? 34.153 -12.778 -35.868 1.00 98.38 154 ARG A C 1
ATOM 1224 O O . ARG A 1 154 ? 35.208 -12.453 -36.401 1.00 98.38 154 ARG A O 1
ATOM 1231 N N . ARG A 1 155 ? 33.581 -13.972 -36.074 1.00 97.94 155 ARG A N 1
ATOM 1232 C CA . ARG A 1 155 ? 34.149 -14.973 -37.000 1.00 97.94 155 ARG A CA 1
ATOM 1233 C C . ARG A 1 155 ? 34.187 -14.455 -38.438 1.00 97.94 155 ARG A C 1
ATOM 1235 O O . ARG A 1 155 ? 35.210 -14.586 -39.095 1.00 97.94 155 ARG A O 1
ATOM 1242 N N . THR A 1 156 ? 33.106 -13.824 -38.897 1.00 97.75 156 THR A N 1
ATOM 1243 C CA . THR A 1 156 ? 33.020 -13.255 -40.256 1.00 97.75 156 THR A CA 1
ATOM 1244 C C . THR A 1 156 ? 34.050 -12.136 -40.467 1.00 97.75 156 THR A C 1
ATOM 1246 O O . THR A 1 156 ? 34.687 -12.038 -41.518 1.00 97.75 156 THR A O 1
ATOM 1249 N N . LEU A 1 157 ? 34.263 -11.302 -39.450 1.00 97.75 157 LEU A N 1
ATOM 1250 C CA . LEU A 1 157 ? 35.269 -10.247 -39.476 1.00 97.75 157 LEU A CA 1
ATOM 1251 C C . LEU A 1 157 ? 36.691 -10.820 -39.553 1.00 97.75 157 LEU A C 1
ATOM 1253 O O . LEU A 1 157 ? 37.496 -10.325 -40.333 1.00 97.75 157 LEU A O 1
ATOM 1257 N N . GLU A 1 158 ? 36.989 -11.890 -38.813 1.00 97.62 158 GLU A N 1
ATOM 1258 C CA . GLU A 1 158 ? 38.291 -12.560 -38.915 1.00 97.62 158 GLU A CA 1
ATOM 1259 C C . GLU A 1 158 ? 38.505 -13.148 -40.317 1.00 97.62 158 GLU A C 1
ATOM 1261 O O . GLU A 1 158 ? 39.531 -12.891 -40.937 1.00 97.62 158 GLU A O 1
ATOM 1266 N N . THR A 1 159 ? 37.499 -13.819 -40.891 1.00 97.56 159 THR A N 1
ATOM 1267 C CA . THR A 1 159 ? 37.612 -14.362 -42.258 1.00 97.56 159 THR A CA 1
ATOM 1268 C C . THR A 1 159 ? 37.802 -13.275 -43.317 1.00 97.56 159 THR A C 1
ATOM 1270 O O . THR A 1 159 ? 38.641 -13.405 -44.201 1.00 97.56 159 THR A O 1
ATOM 1273 N N . THR A 1 160 ? 37.075 -12.156 -43.217 1.00 97.38 160 THR A N 1
ATOM 1274 C CA . THR A 1 160 ? 37.233 -11.047 -44.174 1.00 97.38 160 THR A CA 1
ATOM 1275 C C . THR A 1 160 ? 38.578 -10.345 -44.013 1.00 97.38 160 THR A C 1
ATOM 1277 O O . THR A 1 160 ? 39.139 -9.866 -44.997 1.00 97.38 160 THR A O 1
ATOM 1280 N N . ARG A 1 161 ? 39.129 -10.310 -42.794 1.00 97.88 161 ARG A N 1
ATOM 1281 C CA . ARG A 1 161 ? 40.484 -9.826 -42.527 1.00 97.88 161 ARG A CA 1
ATOM 1282 C C . ARG A 1 161 ? 41.542 -10.722 -43.173 1.00 97.88 161 ARG A C 1
ATOM 1284 O O . ARG A 1 161 ? 42.442 -10.189 -43.817 1.00 97.88 161 ARG A O 1
ATOM 1291 N N . GLU A 1 162 ? 41.430 -12.0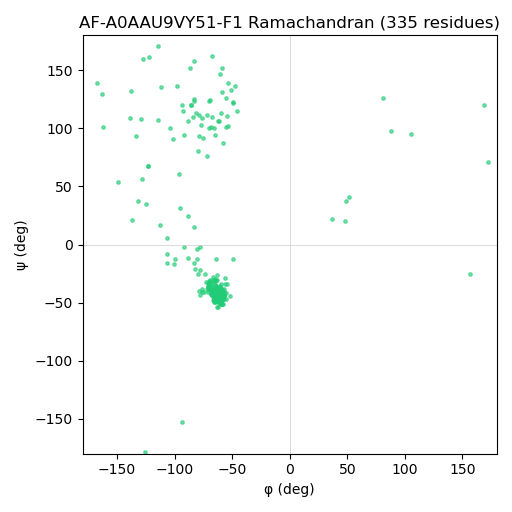40 -43.028 1.00 97.62 162 GLU A N 1
ATOM 1292 C CA . GLU A 1 162 ? 42.332 -13.009 -43.669 1.00 97.62 162 GLU A CA 1
ATOM 1293 C C . GLU A 1 162 ? 42.282 -12.894 -45.204 1.00 97.62 162 GLU A C 1
ATOM 1295 O O . GLU A 1 162 ? 43.323 -12.807 -45.862 1.00 97.62 162 GLU A O 1
ATOM 1300 N N . ASP A 1 163 ? 41.078 -12.806 -45.779 1.00 97.25 163 ASP A N 1
ATOM 1301 C CA . ASP A 1 163 ? 40.881 -12.601 -47.219 1.00 97.25 163 ASP A CA 1
ATOM 1302 C C . ASP A 1 163 ? 41.484 -11.274 -47.699 1.00 97.25 163 ASP A C 1
ATOM 1304 O O . ASP A 1 163 ? 42.127 -11.222 -48.753 1.00 97.25 163 ASP A O 1
ATOM 1308 N N . LEU A 1 164 ? 41.309 -10.196 -46.926 1.00 97.25 164 LEU A N 1
ATOM 1309 C CA . LEU A 1 164 ? 41.903 -8.896 -47.224 1.00 97.25 164 LEU A CA 1
ATOM 1310 C C . LEU A 1 164 ? 43.431 -8.981 -47.213 1.00 97.25 164 LEU A C 1
ATOM 1312 O O . LEU A 1 164 ? 44.064 -8.485 -48.142 1.00 97.25 164 LEU A O 1
ATOM 1316 N N . GLU A 1 165 ? 44.026 -9.643 -46.217 1.00 97.12 165 GLU A N 1
ATOM 1317 C CA . GLU A 1 165 ? 45.476 -9.841 -46.144 1.00 97.12 165 GLU A CA 1
ATOM 1318 C C . GLU A 1 165 ? 45.991 -10.609 -47.372 1.00 97.12 165 GLU A C 1
ATOM 1320 O O . GLU A 1 165 ? 46.958 -10.191 -48.018 1.00 97.12 165 GLU A O 1
ATOM 1325 N N . LYS A 1 166 ? 45.302 -11.683 -47.770 1.00 97.25 166 LYS A N 1
ATOM 1326 C CA . LYS A 1 166 ? 45.635 -12.425 -48.991 1.00 97.25 166 LYS A CA 1
ATOM 1327 C C . LYS A 1 166 ? 45.559 -11.534 -50.234 1.00 97.25 166 LYS A C 1
ATOM 1329 O O . LYS A 1 166 ? 46.496 -11.517 -51.030 1.00 97.25 166 LYS A O 1
ATOM 1334 N N . LYS A 1 167 ? 44.493 -10.740 -50.381 1.00 96.50 167 LYS A N 1
ATOM 1335 C CA . LYS A 1 167 ? 44.331 -9.808 -51.510 1.00 96.50 167 LYS A CA 1
ATOM 1336 C C . LYS A 1 167 ? 45.381 -8.702 -51.524 1.00 96.50 167 LYS A C 1
ATOM 1338 O O . LYS A 1 167 ? 45.801 -8.283 -52.601 1.00 96.50 167 LYS A O 1
ATOM 1343 N N . THR A 1 168 ? 45.830 -8.236 -50.360 1.00 95.31 168 THR A N 1
ATOM 1344 C CA . THR A 1 168 ? 46.927 -7.265 -50.287 1.00 95.31 168 THR A CA 1
ATOM 1345 C C . THR A 1 168 ? 48.244 -7.860 -50.776 1.00 95.31 168 THR A C 1
ATOM 1347 O O . THR A 1 168 ? 48.897 -7.220 -51.597 1.00 95.31 168 THR A O 1
ATOM 1350 N N . LYS A 1 169 ? 48.571 -9.104 -50.390 1.00 96.62 169 LYS A N 1
ATOM 1351 C CA . LYS A 1 169 ? 49.758 -9.826 -50.884 1.00 96.62 169 LYS A CA 1
ATOM 1352 C C . LYS A 1 169 ? 49.702 -10.037 -52.399 1.00 96.62 169 LYS A C 1
ATOM 1354 O O . LYS A 1 169 ? 50.621 -9.628 -53.099 1.00 96.62 169 LYS A O 1
ATOM 1359 N N . GLU A 1 170 ? 48.578 -10.540 -52.919 1.00 96.31 170 GLU A N 1
ATOM 1360 C CA . GLU A 1 170 ? 48.359 -10.692 -54.369 1.00 96.31 170 GLU A CA 1
ATOM 1361 C C . GLU A 1 170 ? 48.514 -9.347 -55.117 1.00 96.31 170 GLU A C 1
ATOM 1363 O O . GLU A 1 170 ? 49.106 -9.277 -56.191 1.00 96.31 170 GLU A O 1
ATOM 1368 N N . SER A 1 171 ? 48.007 -8.240 -54.557 1.00 94.00 171 SER A N 1
ATOM 1369 C CA . SER A 1 171 ? 48.155 -6.913 -55.170 1.00 94.00 171 SER A CA 1
ATOM 1370 C C . SER A 1 171 ? 49.597 -6.400 -55.144 1.00 94.00 171 SER A C 1
ATOM 1372 O O . SER A 1 171 ? 50.000 -5.692 -56.068 1.00 94.00 171 SER A O 1
ATOM 1374 N N . GLU A 1 172 ? 50.369 -6.710 -54.104 1.00 95.62 172 GLU A N 1
ATOM 1375 C CA . GLU A 1 172 ? 51.792 -6.373 -54.021 1.00 95.62 172 GLU A CA 1
ATOM 1376 C C . GLU A 1 172 ? 52.621 -7.153 -55.045 1.00 95.62 172 GLU A C 1
ATOM 1378 O O . GLU A 1 172 ? 53.440 -6.541 -55.736 1.00 95.62 172 GLU A O 1
ATOM 1383 N N . GLU A 1 173 ? 52.345 -8.449 -55.210 1.00 95.19 173 GLU A N 1
ATOM 1384 C CA . GLU A 1 173 ? 52.932 -9.302 -56.252 1.00 95.19 173 GLU A CA 1
ATOM 1385 C C . GLU A 1 173 ? 52.625 -8.745 -57.650 1.00 95.19 173 GLU A C 1
ATOM 1387 O O . GLU A 1 173 ? 53.541 -8.443 -58.414 1.00 95.19 173 GLU A O 1
ATOM 1392 N N . LEU A 1 174 ? 51.353 -8.459 -57.950 1.00 94.88 174 LEU A N 1
ATOM 1393 C CA . LEU A 1 174 ? 50.954 -7.856 -59.228 1.00 94.88 174 LEU A CA 1
ATOM 1394 C C . LEU A 1 174 ? 51.579 -6.471 -59.453 1.00 94.88 174 LEU A C 1
ATOM 1396 O O . LEU A 1 174 ? 51.956 -6.125 -60.572 1.00 94.88 174 LEU A O 1
ATOM 1400 N N . LYS A 1 175 ? 51.703 -5.641 -58.409 1.00 94.00 175 LYS A N 1
ATOM 1401 C CA . LYS A 1 175 ? 52.405 -4.350 -58.510 1.00 94.00 175 LYS A CA 1
ATOM 1402 C C . LYS A 1 175 ? 53.881 -4.545 -58.844 1.00 94.00 175 LYS A C 1
ATOM 1404 O O . LYS A 1 175 ? 54.421 -3.721 -59.582 1.00 94.00 175 LYS A O 1
ATOM 1409 N N . GLN A 1 176 ? 54.524 -5.578 -58.300 1.00 93.69 176 GLN A N 1
ATOM 1410 C CA . GLN A 1 176 ? 55.899 -5.924 -58.644 1.00 93.69 176 GLN A CA 1
ATOM 1411 C C . GLN A 1 176 ? 55.996 -6.369 -60.107 1.00 93.69 176 GLN A C 1
ATOM 1413 O O . GLN A 1 176 ? 56.773 -5.776 -60.847 1.00 93.69 176 GLN A O 1
ATOM 1418 N N . GLU A 1 177 ? 55.134 -7.279 -60.563 1.00 92.12 177 GLU A N 1
ATOM 1419 C CA . GLU A 1 177 ? 55.100 -7.712 -61.969 1.00 92.12 177 GLU A CA 1
ATOM 1420 C C . GLU A 1 177 ? 54.876 -6.539 -62.934 1.00 92.12 177 GLU A C 1
ATOM 1422 O O . GLU A 1 177 ? 55.567 -6.398 -63.941 1.00 92.12 177 GLU A O 1
ATOM 1427 N N . VAL A 1 178 ? 53.946 -5.631 -62.613 1.00 88.38 178 VAL A N 1
ATOM 1428 C CA . VAL A 1 178 ? 53.706 -4.424 -63.418 1.00 88.38 178 VAL A CA 1
ATOM 1429 C C . VAL A 1 178 ? 54.926 -3.501 -63.427 1.00 88.38 178 VAL A C 1
ATOM 1431 O O . VAL A 1 178 ? 55.179 -2.865 -64.452 1.00 88.38 178 VAL A O 1
ATOM 1434 N N . ARG A 1 179 ? 55.679 -3.385 -62.322 1.00 88.12 179 ARG A N 1
ATOM 1435 C CA . ARG A 1 179 ? 56.949 -2.639 -62.311 1.00 88.12 179 ARG A CA 1
ATOM 1436 C C . ARG A 1 179 ? 57.963 -3.287 -63.247 1.00 88.12 179 ARG A C 1
ATOM 1438 O O . ARG A 1 179 ? 58.522 -2.568 -64.067 1.00 88.12 179 ARG A O 1
ATOM 1445 N N . ASP A 1 180 ? 58.117 -4.604 -63.196 1.00 87.12 180 ASP A N 1
ATOM 1446 C CA . ASP A 1 180 ? 59.061 -5.344 -64.039 1.00 87.12 180 ASP A CA 1
ATOM 1447 C C . ASP A 1 180 ? 58.690 -5.234 -65.535 1.00 87.12 180 ASP A C 1
ATOM 1449 O O . ASP A 1 180 ? 59.545 -4.999 -66.398 1.00 87.12 180 ASP A O 1
ATOM 1453 N N . ILE A 1 181 ? 57.392 -5.293 -65.866 1.00 85.88 181 ILE A N 1
ATOM 1454 C CA . ILE A 1 181 ? 56.876 -5.032 -67.222 1.00 85.88 181 ILE A CA 1
ATOM 1455 C C . ILE A 1 181 ? 57.130 -3.578 -67.632 1.00 85.88 181 ILE A C 1
ATOM 1457 O O . ILE A 1 181 ? 57.580 -3.308 -68.743 1.00 85.88 181 ILE A O 1
ATOM 1461 N N . LYS A 1 182 ? 56.865 -2.607 -66.752 1.00 79.56 182 LYS A N 1
ATOM 1462 C CA . LYS A 1 182 ? 57.134 -1.195 -67.051 1.00 79.56 182 LYS A CA 1
ATOM 1463 C C . LYS A 1 182 ? 58.614 -0.931 -67.254 1.00 79.56 182 LYS A C 1
ATOM 1465 O O . LYS A 1 182 ? 58.933 -0.166 -68.147 1.00 79.56 182 LYS A O 1
ATOM 1470 N N . GLU A 1 183 ? 59.498 -1.534 -66.469 1.00 76.94 183 GLU A N 1
ATOM 1471 C CA . GLU A 1 183 ? 60.948 -1.368 -66.571 1.00 76.94 183 GLU A CA 1
ATOM 1472 C C . GLU A 1 183 ? 61.505 -2.033 -67.837 1.00 76.94 183 GLU A C 1
ATOM 1474 O O . GLU A 1 183 ? 62.324 -1.438 -68.545 1.00 76.94 183 GLU A O 1
ATOM 1479 N N . SER A 1 184 ? 60.989 -3.212 -68.200 1.00 73.75 184 SER A N 1
ATOM 1480 C CA . SER A 1 184 ? 61.283 -3.838 -69.496 1.00 73.75 184 SER A CA 1
ATOM 1481 C C . SER A 1 184 ? 60.758 -3.009 -70.676 1.00 73.75 184 SER A C 1
ATOM 1483 O O . SER A 1 184 ? 61.481 -2.831 -71.655 1.00 73.75 184 SER A O 1
ATOM 1485 N N . HIS A 1 185 ? 59.574 -2.400 -70.560 1.00 59.44 185 HIS A N 1
ATOM 1486 C CA . HIS A 1 185 ? 59.064 -1.428 -71.534 1.00 59.44 185 HIS A CA 1
ATOM 1487 C C . HIS A 1 185 ? 59.839 -0.089 -71.516 1.00 59.44 185 HIS A C 1
ATOM 1489 O O . HIS A 1 185 ? 59.990 0.537 -72.562 1.00 59.44 185 HIS A O 1
ATOM 1495 N N . HIS A 1 186 ? 60.380 0.359 -70.376 1.00 50.97 186 HIS A N 1
ATOM 1496 C CA . HIS A 1 186 ? 61.154 1.606 -70.252 1.00 50.97 186 HIS A CA 1
ATOM 1497 C C . HIS A 1 186 ? 62.555 1.499 -70.862 1.00 50.97 186 HIS A C 1
ATOM 1499 O O . HIS A 1 186 ? 63.078 2.499 -71.347 1.00 50.97 186 HIS A O 1
ATOM 1505 N N . LYS A 1 187 ? 63.139 0.293 -70.946 1.00 49.50 187 LYS A N 1
ATOM 1506 C CA . LYS A 1 187 ? 64.322 0.043 -71.793 1.00 49.50 187 LYS A CA 1
ATOM 1507 C C . LYS A 1 187 ? 64.037 0.231 -73.292 1.00 49.50 187 LYS A C 1
ATOM 1509 O O . LYS A 1 187 ? 64.983 0.303 -74.070 1.00 49.50 187 LYS A O 1
ATOM 1514 N N . SER A 1 188 ? 62.766 0.339 -73.694 1.00 46.12 188 SER A N 1
ATOM 1515 C CA . SER A 1 188 ? 62.348 0.531 -75.085 1.00 46.12 188 SER A CA 1
ATOM 1516 C C . SER A 1 188 ? 61.850 1.943 -75.424 1.00 46.12 188 SER A C 1
ATOM 1518 O O . SER A 1 188 ? 61.791 2.233 -76.614 1.00 46.12 188 SER A O 1
ATOM 1520 N N . LEU A 1 189 ? 61.498 2.829 -74.480 1.00 39.00 189 LEU A N 1
ATOM 1521 C CA . LEU A 1 189 ? 61.051 4.199 -74.807 1.00 39.00 189 LEU A CA 1
ATOM 1522 C C . LEU A 1 189 ? 61.000 5.141 -73.580 1.00 39.00 189 LEU A C 1
ATOM 1524 O O . LEU A 1 189 ? 60.497 4.770 -72.521 1.00 39.00 189 LEU A O 1
ATOM 1528 N N . LEU A 1 190 ? 61.440 6.393 -73.776 1.00 35.12 190 LEU A N 1
ATOM 1529 C CA . LEU A 1 190 ? 61.262 7.577 -72.905 1.00 35.12 190 LEU A CA 1
ATOM 1530 C C . LEU A 1 190 ? 60.374 8.638 -73.630 1.00 35.12 190 LEU A C 1
ATOM 1532 O O . LEU A 1 190 ? 60.095 8.463 -74.815 1.00 35.12 190 LEU A O 1
ATOM 1536 N N . PRO A 1 191 ? 59.901 9.733 -72.986 1.00 48.38 191 PRO A N 1
ATOM 1537 C CA . PRO A 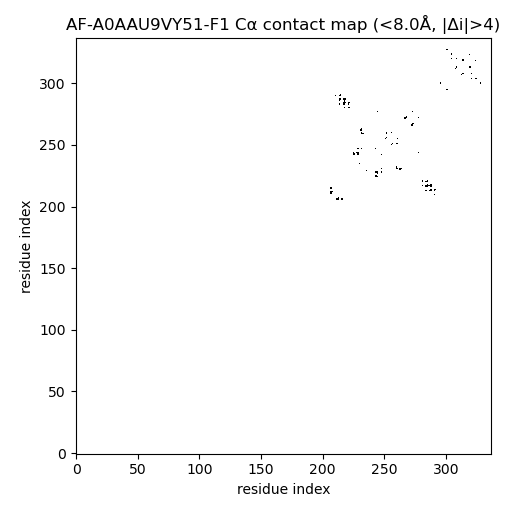1 191 ? 58.607 9.788 -72.301 1.00 48.38 191 PRO A CA 1
ATOM 1538 C C . PRO A 1 191 ? 57.694 10.908 -72.862 1.00 48.38 191 PRO A C 1
ATOM 1540 O O . PRO A 1 191 ? 58.167 11.868 -73.466 1.00 48.38 191 PRO A O 1
ATOM 1543 N N . PHE A 1 192 ? 56.380 10.859 -72.616 1.00 34.81 192 PHE A N 1
ATOM 1544 C CA . PHE A 1 192 ? 55.508 12.020 -72.865 1.00 34.81 192 PHE A CA 1
ATOM 1545 C C . PHE A 1 192 ? 54.497 12.224 -71.735 1.00 34.81 192 PHE A C 1
ATOM 1547 O O . PHE A 1 192 ? 53.881 11.274 -71.256 1.00 34.81 192 PHE A O 1
ATOM 1554 N N . GLY A 1 193 ? 54.408 13.475 -71.278 1.00 36.91 193 GLY A N 1
ATOM 1555 C CA . GLY A 1 193 ? 53.598 13.918 -70.147 1.00 36.91 193 GLY A CA 1
ATOM 1556 C C . GLY A 1 193 ? 52.202 14.434 -70.515 1.00 36.91 193 GLY A C 1
ATOM 1557 O O . GLY A 1 193 ? 51.656 14.086 -71.556 1.00 36.91 193 GLY A O 1
ATOM 1558 N N . LEU A 1 194 ? 51.711 15.333 -69.645 1.00 33.38 194 LEU A N 1
ATOM 1559 C CA . LEU A 1 194 ? 50.396 16.004 -69.575 1.00 33.38 194 LEU A CA 1
ATOM 1560 C C . LEU A 1 194 ? 49.292 15.142 -68.924 1.00 33.38 194 LEU A C 1
ATOM 1562 O O . LEU A 1 194 ? 49.073 14.005 -69.302 1.00 33.38 194 LEU A O 1
ATOM 1566 N N . GLY A 1 195 ? 48.561 15.568 -67.892 1.00 34.59 195 GLY A N 1
ATOM 1567 C CA . GLY A 1 195 ? 48.226 16.919 -67.448 1.00 34.59 195 GLY A CA 1
ATOM 1568 C C . GLY A 1 195 ? 46.766 17.217 -67.796 1.00 34.59 195 GLY A C 1
ATOM 1569 O O . GLY A 1 195 ? 46.497 17.638 -68.910 1.00 34.59 195 GLY A O 1
ATOM 1570 N N . ALA A 1 196 ? 45.836 17.018 -66.852 1.00 33.72 196 ALA A N 1
ATOM 1571 C CA . ALA A 1 196 ? 44.496 17.618 -66.887 1.00 33.72 196 ALA A CA 1
ATOM 1572 C C . ALA A 1 196 ? 43.843 17.568 -65.492 1.00 33.72 196 ALA A C 1
ATOM 1574 O O . ALA A 1 196 ? 43.326 16.540 -65.059 1.00 33.72 196 ALA A O 1
ATOM 1575 N N . ARG A 1 197 ? 43.860 18.699 -64.773 1.00 34.12 197 ARG A N 1
ATOM 1576 C CA . ARG A 1 197 ? 42.956 18.948 -63.641 1.00 34.12 197 ARG A CA 1
ATOM 1577 C C . ARG A 1 197 ? 41.600 19.351 -64.215 1.00 34.12 197 ARG A C 1
ATOM 1579 O O . ARG A 1 197 ? 41.471 20.432 -64.778 1.00 34.12 197 ARG A O 1
ATOM 1586 N N . ALA A 1 198 ? 40.600 18.493 -64.052 1.00 34.28 198 ALA A N 1
ATOM 1587 C CA . ALA A 1 198 ? 39.207 18.855 -64.260 1.00 34.28 198 ALA A CA 1
ATOM 1588 C C . ALA A 1 198 ? 38.668 19.532 -62.991 1.00 34.28 198 ALA A C 1
ATOM 1590 O O . ALA A 1 198 ? 38.709 18.958 -61.901 1.00 34.28 198 ALA A O 1
ATOM 1591 N N . HIS A 1 199 ? 38.153 20.752 -63.139 1.00 45.19 199 HIS A N 1
ATOM 1592 C CA . HIS A 1 199 ? 37.317 21.405 -62.140 1.00 45.19 199 HIS A CA 1
ATOM 1593 C C . HIS A 1 199 ? 36.011 20.615 -61.994 1.00 45.19 199 HIS A C 1
ATOM 1595 O O . HIS A 1 199 ? 35.057 20.817 -62.740 1.00 45.19 199 HIS A O 1
ATOM 1601 N N . SER A 1 200 ? 35.974 19.704 -61.026 1.00 34.69 200 SER A N 1
ATOM 1602 C CA . SER A 1 200 ? 34.731 19.196 -60.455 1.00 34.69 200 SER A CA 1
ATOM 1603 C C . SER A 1 200 ? 34.468 19.961 -59.161 1.00 34.69 200 SER A C 1
ATOM 1605 O O . SER A 1 200 ? 35.386 20.224 -58.382 1.00 34.69 200 SER A O 1
ATOM 1607 N N . LYS A 1 201 ? 33.215 20.382 -58.955 1.00 43.06 201 LYS A N 1
ATOM 1608 C CA . LYS A 1 201 ? 32.740 20.866 -57.652 1.00 43.06 201 LYS A CA 1
ATOM 1609 C C . LYS A 1 201 ? 33.190 19.871 -56.572 1.00 43.06 201 LYS A C 1
ATOM 1611 O O . LYS A 1 201 ? 33.072 18.668 -56.820 1.00 43.06 201 LYS A O 1
ATOM 1616 N N . PRO A 1 202 ? 33.693 20.332 -55.414 1.00 40.50 202 PRO A N 1
ATOM 1617 C CA . PRO A 1 202 ? 34.153 19.413 -54.389 1.00 40.50 202 PRO A CA 1
ATOM 1618 C C . PRO A 1 202 ? 32.981 18.509 -53.971 1.00 40.50 202 PRO A C 1
ATOM 1620 O O . PRO A 1 202 ? 31.881 19.023 -53.740 1.00 40.50 202 PRO A O 1
ATOM 1623 N N . PRO A 1 203 ? 33.172 17.179 -53.903 1.00 50.97 203 PRO A N 1
ATOM 1624 C CA . PRO A 1 203 ? 32.197 16.306 -53.265 1.00 50.97 203 PRO A CA 1
ATOM 1625 C C . PRO A 1 203 ? 32.026 16.743 -51.799 1.00 50.97 203 PRO A C 1
ATOM 1627 O O . PRO A 1 203 ? 32.957 17.333 -51.237 1.00 50.97 203 PRO A O 1
ATOM 1630 N N . PRO A 1 204 ? 30.851 16.510 -51.182 1.00 56.56 204 PRO A N 1
ATOM 1631 C CA . PRO A 1 204 ? 30.595 16.931 -49.808 1.00 56.56 204 PRO A CA 1
ATOM 1632 C C . PRO A 1 204 ? 31.727 16.447 -48.900 1.00 56.56 204 PRO A C 1
ATOM 1634 O O . PRO A 1 204 ? 32.167 15.302 -49.014 1.00 56.56 204 PRO A O 1
ATOM 1637 N N . ALA A 1 205 ? 32.229 17.352 -48.056 1.00 60.84 205 ALA A N 1
ATOM 1638 C CA . ALA A 1 205 ? 33.333 17.081 -47.151 1.00 60.84 205 ALA A CA 1
ATOM 1639 C C . ALA A 1 205 ? 32.997 15.846 -46.307 1.00 60.84 205 ALA A C 1
ATOM 1641 O O . ALA A 1 205 ? 32.077 15.867 -45.492 1.00 60.84 205 ALA A O 1
ATOM 1642 N N . ILE A 1 206 ? 33.714 14.753 -46.559 1.00 65.00 206 ILE A N 1
ATOM 1643 C CA . ILE A 1 206 ? 33.690 13.579 -45.694 1.00 65.00 206 ILE A CA 1
ATOM 1644 C C . ILE A 1 206 ? 34.420 14.010 -44.417 1.00 65.00 206 ILE A C 1
ATOM 1646 O O . ILE A 1 206 ? 35.562 14.466 -44.545 1.00 65.00 206 ILE A O 1
ATOM 1650 N N . PRO A 1 207 ? 33.793 13.916 -43.230 1.00 66.50 207 PRO A N 1
ATOM 1651 C CA . PRO A 1 207 ? 34.430 14.305 -41.977 1.00 66.50 207 PRO A CA 1
ATOM 1652 C C . PRO A 1 207 ? 35.752 13.557 -41.804 1.00 66.50 207 PRO A C 1
ATOM 1654 O O . PRO A 1 207 ? 35.788 12.330 -41.914 1.00 66.50 207 PRO A O 1
ATOM 1657 N N . LYS A 1 208 ? 36.846 14.285 -41.574 1.00 72.69 208 LYS A N 1
ATOM 1658 C CA . LYS A 1 208 ? 38.189 13.700 -41.407 1.00 72.69 208 LYS A CA 1
ATOM 1659 C C . LYS A 1 208 ? 38.593 13.597 -39.942 1.00 72.69 208 LYS A C 1
ATOM 1661 O O . LYS A 1 208 ? 39.531 12.874 -39.617 1.00 72.69 208 LYS A O 1
ATOM 1666 N N . THR A 1 209 ? 37.894 14.317 -39.071 1.00 76.75 209 THR A N 1
ATOM 1667 C CA . THR A 1 209 ? 38.150 14.379 -37.632 1.00 76.75 209 THR A CA 1
ATOM 1668 C C . THR A 1 209 ? 36.882 14.066 -36.836 1.00 76.75 209 THR A C 1
ATOM 1670 O O . THR A 1 209 ? 35.764 14.175 -37.343 1.00 76.75 209 THR A O 1
ATOM 1673 N N . SER A 1 210 ? 37.056 13.676 -35.570 1.00 72.62 210 SER A N 1
ATOM 1674 C CA . SER A 1 210 ? 35.933 13.391 -34.666 1.00 72.62 210 SER A CA 1
ATOM 1675 C C . SER A 1 210 ? 35.044 14.622 -34.439 1.00 72.62 210 SER A C 1
ATOM 1677 O O . SER A 1 210 ? 33.824 14.485 -34.412 1.00 72.62 210 SER A O 1
ATOM 1679 N N . GLY A 1 211 ? 35.633 15.819 -34.331 1.00 76.19 211 GLY A N 1
ATOM 1680 C CA . GLY A 1 211 ? 34.891 17.076 -34.170 1.00 76.19 211 GLY A CA 1
ATOM 1681 C C . GLY A 1 211 ? 34.042 17.408 -35.398 1.00 76.19 211 GLY A C 1
ATOM 1682 O O . GLY A 1 211 ? 32.843 17.649 -35.281 1.00 76.19 211 GLY A O 1
ATOM 1683 N N . GLU A 1 212 ? 34.607 17.292 -36.606 1.00 79.06 212 GLU A N 1
ATOM 1684 C CA . GLU A 1 212 ? 33.848 17.458 -37.856 1.00 79.06 212 GLU A CA 1
ATOM 1685 C C . GLU A 1 212 ? 32.686 16.457 -37.959 1.00 79.06 212 GLU A C 1
ATOM 1687 O O . GLU A 1 212 ? 31.590 16.819 -38.386 1.00 79.06 212 GLU A O 1
ATOM 1692 N N . ALA A 1 213 ? 32.883 15.205 -37.533 1.00 80.00 213 ALA A N 1
ATOM 1693 C CA . ALA A 1 213 ? 31.820 14.202 -37.550 1.00 80.00 213 ALA A CA 1
ATOM 1694 C C . ALA A 1 213 ? 30.665 14.577 -36.605 1.00 80.00 213 ALA A C 1
ATOM 1696 O O . ALA A 1 213 ? 29.499 14.496 -36.996 1.00 80.00 213 ALA A O 1
ATOM 1697 N N . LEU A 1 214 ? 30.977 15.055 -35.397 1.00 81.19 214 LEU A N 1
ATOM 1698 C CA . LEU A 1 214 ? 29.981 15.535 -34.434 1.00 81.19 214 LEU A CA 1
ATOM 1699 C C . LEU A 1 214 ? 29.238 16.773 -34.946 1.00 81.19 214 LEU A C 1
ATOM 1701 O O . LEU A 1 214 ? 28.017 16.861 -34.791 1.00 81.19 214 LEU A O 1
ATOM 1705 N N . LEU A 1 215 ? 29.931 17.683 -35.640 1.00 82.62 215 LEU A N 1
ATOM 1706 C CA . LEU A 1 215 ? 29.294 18.836 -36.275 1.00 82.62 215 LEU A CA 1
ATOM 1707 C C . LEU A 1 215 ? 28.258 18.416 -37.325 1.00 82.62 215 LEU A C 1
ATOM 1709 O O . LEU A 1 215 ? 27.138 18.937 -37.346 1.00 82.62 215 LEU A O 1
ATOM 1713 N N . HIS A 1 216 ? 28.608 17.436 -38.160 1.00 82.06 216 HIS A N 1
ATOM 1714 C CA . HIS A 1 216 ? 27.709 16.880 -39.170 1.00 82.06 216 HIS A CA 1
ATOM 1715 C C . HIS A 1 216 ? 26.507 16.154 -38.545 1.00 82.06 216 HIS A C 1
ATOM 1717 O O . HIS A 1 216 ? 25.378 16.334 -39.009 1.00 82.06 216 HIS A O 1
ATOM 1723 N N . LEU A 1 217 ? 26.718 15.370 -37.483 1.00 84.56 217 LEU A N 1
ATOM 1724 C CA . LEU A 1 217 ? 25.647 14.654 -36.781 1.00 84.56 217 LEU A CA 1
ATOM 1725 C C . LEU A 1 217 ? 24.681 15.608 -36.065 1.00 84.56 217 LEU A C 1
ATOM 1727 O O . LEU A 1 217 ? 23.464 15.446 -36.173 1.00 84.56 217 LEU A O 1
ATOM 1731 N N . GLY A 1 218 ? 25.188 16.646 -35.397 1.00 85.50 218 GLY A N 1
ATOM 1732 C CA . GLY A 1 218 ? 24.336 17.656 -34.768 1.00 85.50 218 GLY A CA 1
ATOM 1733 C C . GLY A 1 218 ? 23.559 18.500 -35.787 1.00 85.50 218 GLY A C 1
ATOM 1734 O O . GLY A 1 218 ? 22.391 18.831 -35.564 1.00 85.50 218 GLY A O 1
ATOM 1735 N N . GLU A 1 219 ? 24.156 18.825 -36.941 1.00 84.88 219 GLU A N 1
ATOM 1736 C CA . GLU A 1 219 ? 23.445 19.511 -38.029 1.00 84.88 219 GLU A CA 1
ATOM 1737 C C . GLU A 1 219 ? 22.366 18.623 -38.665 1.00 84.88 219 GLU A C 1
ATOM 1739 O O . GLU A 1 219 ? 21.257 19.096 -38.925 1.00 84.88 219 GLU A O 1
ATOM 1744 N N . MET A 1 220 ? 22.632 17.326 -38.838 1.00 88.56 220 MET A N 1
ATOM 1745 C CA . MET A 1 220 ? 21.618 16.356 -39.258 1.00 88.56 220 MET A CA 1
ATOM 1746 C C . MET A 1 220 ? 20.434 16.338 -38.279 1.00 88.56 220 MET A C 1
ATOM 1748 O O . MET A 1 220 ? 19.285 16.411 -38.715 1.00 88.56 220 MET A O 1
ATOM 1752 N N . CYS A 1 221 ? 20.702 16.309 -36.971 1.00 87.38 221 CYS A N 1
ATOM 1753 C CA . CYS A 1 221 ? 19.675 16.340 -35.928 1.00 87.38 221 CYS A CA 1
ATOM 1754 C C . CYS A 1 221 ? 18.805 17.605 -36.014 1.00 87.38 221 CYS A C 1
ATOM 1756 O O . CYS A 1 221 ? 17.577 17.527 -35.972 1.00 87.38 221 CYS A O 1
ATOM 1758 N N . ARG A 1 222 ? 19.410 18.780 -36.241 1.00 85.00 222 ARG A N 1
ATOM 1759 C CA . ARG A 1 222 ? 18.663 20.031 -36.473 1.00 85.00 222 ARG A CA 1
ATOM 1760 C C . ARG A 1 222 ? 17.763 19.948 -37.707 1.00 85.00 222 ARG A C 1
ATOM 1762 O O . ARG A 1 222 ? 16.601 20.347 -37.657 1.00 85.00 222 ARG A O 1
ATOM 1769 N N . GLN A 1 223 ? 18.276 19.423 -38.818 1.00 84.62 223 GLN A N 1
ATOM 1770 C CA . GLN A 1 223 ? 17.483 19.255 -40.038 1.00 84.62 223 GLN A CA 1
ATOM 1771 C C . GLN A 1 223 ? 16.338 18.258 -39.853 1.00 84.62 223 GLN A C 1
ATOM 1773 O O . GLN A 1 223 ? 15.253 18.471 -40.396 1.00 84.62 223 GLN A O 1
ATOM 1778 N N . LEU A 1 224 ? 16.564 17.194 -39.083 1.00 86.19 224 LEU A N 1
ATOM 1779 C CA . LEU A 1 224 ? 15.549 16.205 -38.745 1.00 86.19 224 LEU A CA 1
ATOM 1780 C C . LEU A 1 224 ? 14.392 16.844 -37.974 1.00 86.19 224 LEU A C 1
ATOM 1782 O O . LEU A 1 224 ? 13.250 16.714 -38.405 1.00 86.19 224 LEU A O 1
ATOM 1786 N N . GLN A 1 225 ? 14.671 17.605 -36.913 1.00 85.38 225 GLN A N 1
ATOM 1787 C CA . GLN A 1 225 ? 13.623 18.273 -36.131 1.00 85.38 225 GLN A CA 1
ATOM 1788 C C . GLN A 1 225 ? 12.809 19.273 -36.972 1.00 85.38 225 GLN A C 1
ATOM 1790 O O . GLN A 1 225 ? 11.583 19.325 -36.871 1.00 85.38 225 GLN A O 1
ATOM 1795 N N . ILE A 1 226 ? 13.462 20.004 -37.884 1.00 81.75 226 ILE A N 1
ATOM 1796 C CA . ILE A 1 226 ? 12.775 20.896 -38.832 1.00 81.75 226 ILE A CA 1
ATOM 1797 C C . ILE A 1 226 ? 11.858 20.103 -39.768 1.00 81.75 226 ILE A C 1
ATOM 1799 O O . ILE A 1 226 ? 10.722 20.511 -40.016 1.00 81.75 226 ILE A O 1
ATOM 1803 N N . LYS A 1 227 ? 12.343 18.982 -40.313 1.00 84.75 227 LYS A N 1
ATOM 1804 C CA . LYS A 1 227 ? 11.551 18.122 -41.199 1.00 84.75 227 LYS A CA 1
ATOM 1805 C C . LYS A 1 227 ? 10.355 17.523 -40.465 1.00 84.75 227 LYS A C 1
ATOM 1807 O O . LYS A 1 227 ? 9.256 17.588 -41.006 1.00 84.75 227 LYS A O 1
ATOM 1812 N N . LEU A 1 228 ? 10.553 17.021 -39.246 1.00 84.69 228 LEU A N 1
ATOM 1813 C CA . LEU A 1 228 ? 9.491 16.488 -38.391 1.00 84.69 228 LEU A CA 1
ATOM 1814 C C . LEU A 1 228 ? 8.415 17.541 -38.138 1.00 84.69 228 LEU A C 1
ATOM 1816 O O . LEU A 1 228 ? 7.247 17.310 -38.434 1.00 84.69 228 LEU A O 1
ATOM 1820 N N . TYR A 1 229 ? 8.810 18.736 -37.701 1.00 85.50 229 TYR A N 1
ATOM 1821 C CA . TYR A 1 229 ? 7.861 19.810 -37.433 1.00 85.50 229 TYR A CA 1
ATOM 1822 C C . TYR A 1 229 ? 7.049 20.193 -38.681 1.00 85.50 229 TYR A C 1
ATOM 1824 O O . TYR A 1 229 ? 5.827 20.316 -38.621 1.00 85.50 229 TYR A O 1
ATOM 1832 N N . ARG A 1 230 ? 7.708 20.356 -39.838 1.00 82.44 230 ARG A N 1
ATOM 1833 C CA . ARG A 1 230 ? 7.027 20.687 -41.105 1.00 82.44 230 ARG A CA 1
ATOM 1834 C C . ARG A 1 230 ? 6.095 19.578 -41.580 1.00 82.44 230 ARG A C 1
ATOM 1836 O O . ARG A 1 230 ? 5.115 19.872 -42.256 1.00 82.44 230 ARG A O 1
ATOM 1843 N N . PHE A 1 231 ? 6.423 18.330 -41.266 1.00 83.94 231 PHE A N 1
ATOM 1844 C CA . PHE A 1 231 ? 5.607 17.181 -41.625 1.00 83.94 231 PHE A CA 1
ATOM 1845 C C . PHE A 1 231 ? 4.352 17.086 -40.752 1.00 83.94 231 PHE A C 1
ATOM 1847 O O . PHE A 1 231 ? 3.273 16.844 -41.280 1.00 83.94 231 PHE A O 1
ATOM 1854 N N . VAL A 1 232 ? 4.477 17.353 -39.448 1.00 84.88 232 VAL A N 1
ATOM 1855 C CA . VAL A 1 232 ? 3.343 17.380 -38.508 1.00 84.88 232 VAL A CA 1
ATOM 1856 C C . VAL A 1 232 ? 2.439 18.591 -38.746 1.00 84.88 232 VAL A C 1
ATOM 1858 O O . VAL A 1 232 ? 1.220 18.470 -38.668 1.00 84.88 232 VAL A O 1
ATOM 1861 N N . PHE A 1 233 ? 3.006 19.745 -39.119 1.00 82.75 233 PHE A N 1
ATOM 1862 C CA . PHE A 1 233 ? 2.246 20.975 -39.374 1.00 82.75 233 PHE A CA 1
ATOM 1863 C C . PHE A 1 233 ? 2.462 21.561 -40.787 1.00 82.75 233 PHE A C 1
ATOM 1865 O O . PHE A 1 233 ? 2.981 22.679 -40.917 1.00 82.75 233 PHE A O 1
ATOM 1872 N N . PRO A 1 234 ? 2.003 20.894 -41.868 1.00 73.62 234 PRO A N 1
ATOM 1873 C CA . PRO A 1 234 ? 2.256 21.331 -43.248 1.00 73.62 234 PRO A CA 1
ATOM 1874 C C . PRO A 1 234 ? 1.651 22.695 -43.599 1.00 73.62 234 PRO A C 1
ATOM 1876 O O . PRO A 1 234 ? 2.133 23.380 -44.499 1.00 73.62 234 PRO A O 1
ATOM 1879 N N . ARG A 1 235 ? 0.576 23.089 -42.902 1.00 69.81 235 ARG A N 1
ATOM 1880 C CA . ARG A 1 235 ? -0.195 24.315 -43.171 1.00 69.81 235 ARG A CA 1
ATOM 1881 C C . ARG A 1 235 ? 0.281 25.532 -42.377 1.00 69.81 235 ARG A C 1
ATOM 1883 O O . ARG A 1 235 ? -0.266 26.617 -42.548 1.00 69.81 235 ARG A O 1
ATOM 1890 N N . THR A 1 236 ? 1.284 25.378 -41.513 1.00 63.75 236 THR A N 1
ATOM 1891 C CA . THR A 1 236 ? 1.759 26.477 -40.666 1.00 63.75 236 THR A CA 1
ATOM 1892 C C . THR A 1 236 ? 2.907 27.237 -41.328 1.00 63.75 236 THR A C 1
ATOM 1894 O O . THR A 1 236 ? 3.991 26.705 -41.556 1.00 63.75 236 THR A O 1
ATOM 1897 N N . SER A 1 237 ? 2.681 28.510 -41.655 1.00 54.78 237 SER A N 1
ATOM 1898 C CA . SER A 1 237 ? 3.684 29.392 -42.261 1.00 54.78 237 SER A CA 1
ATOM 1899 C C . SER A 1 237 ? 4.391 30.245 -41.204 1.00 54.78 237 SER A C 1
ATOM 1901 O O . SER A 1 237 ? 4.314 31.474 -41.232 1.00 54.78 237 SER A O 1
ATOM 1903 N N . PHE A 1 238 ? 5.068 29.622 -40.241 1.00 57.03 238 PHE A N 1
ATOM 1904 C CA . PHE A 1 238 ? 5.891 30.372 -39.293 1.00 57.03 238 PHE A CA 1
ATOM 1905 C C . PHE A 1 238 ? 7.285 30.595 -39.899 1.00 57.03 238 PHE A C 1
ATOM 1907 O O . PHE A 1 238 ? 7.979 29.652 -40.272 1.00 57.03 238 PHE A O 1
ATOM 1914 N N . LYS A 1 239 ? 7.703 31.854 -40.075 1.00 54.72 239 LYS A N 1
ATOM 1915 C CA . LYS A 1 239 ? 8.986 32.167 -40.734 1.00 54.72 239 LYS A CA 1
ATOM 1916 C C . LYS A 1 239 ? 10.204 32.091 -39.796 1.00 54.72 239 LYS A C 1
ATOM 1918 O O . LYS A 1 239 ? 11.312 31.962 -40.299 1.00 54.72 239 LYS A O 1
ATOM 1923 N N . HIS A 1 240 ? 10.024 32.081 -38.467 1.00 50.94 240 HIS A N 1
ATOM 1924 C CA . HIS A 1 240 ? 11.136 32.202 -37.503 1.00 50.94 240 HIS A CA 1
ATOM 1925 C C . HIS A 1 240 ? 10.913 31.461 -36.168 1.00 50.94 240 HIS A C 1
ATOM 1927 O O . HIS A 1 240 ? 11.009 32.066 -35.105 1.00 50.94 240 HIS A O 1
ATOM 1933 N N . ILE A 1 241 ? 10.599 30.161 -36.181 1.00 55.66 241 ILE A N 1
ATOM 1934 C CA . ILE A 1 241 ? 10.509 29.373 -34.936 1.00 55.66 241 ILE A CA 1
ATOM 1935 C C . ILE A 1 241 ? 11.647 28.352 -34.891 1.00 55.66 241 ILE A C 1
ATOM 1937 O O . ILE A 1 241 ? 11.955 27.699 -35.884 1.00 55.66 241 ILE A O 1
ATOM 1941 N N . ASN A 1 242 ? 12.284 28.233 -33.726 1.00 56.88 242 ASN A N 1
ATOM 1942 C CA . ASN A 1 242 ? 13.304 27.228 -33.454 1.00 56.88 242 ASN A CA 1
ATOM 1943 C C . ASN A 1 242 ? 12.593 25.876 -33.257 1.00 56.88 242 ASN A C 1
ATOM 1945 O O . ASN A 1 242 ? 12.069 25.585 -32.180 1.00 56.88 242 ASN A O 1
ATOM 1949 N N . TYR A 1 243 ? 12.456 25.122 -34.348 1.00 64.81 243 TYR A N 1
ATOM 1950 C CA . TYR A 1 243 ? 11.654 23.902 -34.446 1.00 64.81 243 TYR A CA 1
ATOM 1951 C C . TYR A 1 243 ? 12.289 22.738 -33.679 1.00 64.81 243 TYR A C 1
ATOM 1953 O O . TYR A 1 243 ? 12.890 21.855 -34.279 1.00 64.81 243 TYR A O 1
ATOM 1961 N N . LYS A 1 244 ? 12.168 22.758 -32.350 1.00 74.25 244 LYS A N 1
ATOM 1962 C CA . LYS A 1 244 ? 12.457 21.613 -31.478 1.00 74.25 244 LYS A CA 1
ATOM 1963 C C . LYS A 1 244 ? 11.253 20.672 -31.425 1.00 74.25 244 LYS A C 1
ATOM 1965 O O . LYS A 1 244 ? 10.119 21.107 -31.631 1.00 74.25 244 LYS A O 1
ATOM 1970 N N . VAL A 1 245 ? 11.484 19.409 -31.076 1.00 75.81 245 VAL A N 1
ATOM 1971 C CA . VAL A 1 245 ? 10.404 18.432 -30.839 1.00 75.81 245 VAL A CA 1
ATOM 1972 C C . VAL A 1 245 ? 9.473 18.903 -29.711 1.00 75.81 245 VAL A C 1
ATOM 1974 O O . VAL A 1 245 ? 8.256 18.842 -29.852 1.00 75.81 245 VAL A O 1
ATOM 1977 N N . ASP A 1 246 ? 10.000 19.590 -28.694 1.00 79.12 246 ASP A N 1
ATOM 1978 C CA . ASP A 1 246 ? 9.197 20.276 -27.666 1.00 79.12 246 ASP A CA 1
ATOM 1979 C C . ASP A 1 246 ? 8.199 21.300 -28.220 1.00 79.12 246 ASP A C 1
ATOM 1981 O O . ASP A 1 246 ? 7.176 21.600 -27.599 1.00 79.12 246 ASP A O 1
ATOM 1985 N N . ALA A 1 247 ? 8.500 21.918 -29.365 1.00 79.06 247 ALA A N 1
ATOM 1986 C CA . ALA A 1 247 ? 7.567 22.829 -30.018 1.00 79.06 247 ALA A CA 1
ATOM 1987 C C . ALA A 1 247 ? 6.397 22.061 -30.650 1.00 79.06 247 ALA A C 1
ATOM 1989 O O . ALA A 1 247 ? 5.279 22.572 -30.639 1.00 79.06 247 ALA A O 1
ATOM 1990 N N . ILE A 1 248 ? 6.631 20.835 -31.134 1.00 81.62 248 ILE A N 1
ATOM 1991 C CA . ILE A 1 248 ? 5.584 19.941 -31.642 1.00 81.62 248 ILE A CA 1
ATOM 1992 C C . ILE A 1 248 ? 4.626 19.595 -30.501 1.00 81.62 248 ILE A C 1
ATOM 1994 O O . ILE A 1 248 ? 3.440 19.904 -30.600 1.00 81.62 248 ILE A O 1
ATOM 1998 N N . HIS A 1 249 ? 5.144 19.091 -29.376 1.00 82.94 249 HIS A N 1
ATOM 1999 C CA . HIS A 1 249 ? 4.341 18.766 -28.192 1.00 82.94 249 HIS A CA 1
ATOM 2000 C C . HIS A 1 249 ? 3.523 19.961 -27.680 1.00 82.94 249 HIS A C 1
ATOM 2002 O O . HIS A 1 249 ? 2.317 19.853 -27.437 1.00 82.94 249 HIS A O 1
ATOM 2008 N N . ARG A 1 250 ? 4.149 21.141 -27.564 1.00 81.56 250 ARG A N 1
ATOM 2009 C CA . ARG A 1 250 ? 3.456 22.365 -27.127 1.00 81.56 250 ARG A CA 1
ATOM 2010 C C . ARG A 1 250 ? 2.357 22.796 -28.094 1.00 81.56 250 ARG A C 1
ATOM 2012 O O . ARG A 1 250 ? 1.306 23.248 -27.642 1.00 81.56 250 ARG A O 1
ATOM 2019 N N . HIS A 1 251 ? 2.577 22.684 -29.400 1.00 81.19 251 HIS A N 1
ATOM 2020 C CA . HIS A 1 251 ? 1.587 23.082 -30.400 1.00 81.19 251 HIS A CA 1
ATOM 2021 C C . HIS A 1 251 ? 0.447 22.073 -30.531 1.00 81.19 251 HIS A C 1
ATOM 2023 O O . HIS A 1 251 ? -0.702 22.502 -30.606 1.00 81.19 251 HIS A O 1
ATOM 2029 N N . LEU A 1 252 ? 0.724 20.770 -30.441 1.00 83.38 252 LEU A N 1
ATOM 2030 C CA . LEU A 1 252 ? -0.315 19.739 -30.361 1.00 83.38 252 LEU A CA 1
ATOM 2031 C C . LEU A 1 252 ? -1.237 19.990 -29.158 1.00 83.38 252 LEU A C 1
ATOM 2033 O O . LEU A 1 252 ? -2.456 20.062 -29.310 1.00 83.38 252 LEU A O 1
ATOM 2037 N N . LYS A 1 253 ? -0.658 20.266 -27.980 1.00 83.81 253 LYS A N 1
ATOM 2038 C CA . LYS A 1 253 ? -1.421 20.588 -26.763 1.00 83.81 253 LYS A CA 1
ATOM 2039 C C . LYS A 1 253 ? -2.229 21.886 -26.880 1.00 83.81 253 LYS A C 1
ATOM 2041 O O . LYS A 1 253 ? -3.334 21.971 -26.349 1.00 83.81 253 LYS A O 1
ATOM 2046 N N . LYS A 1 254 ? -1.675 22.909 -27.537 1.00 79.62 254 LYS A N 1
ATOM 2047 C CA . LYS A 1 254 ? -2.283 24.246 -27.632 1.00 79.62 254 LYS A CA 1
ATOM 2048 C C . LYS A 1 254 ? -3.405 24.328 -28.668 1.00 79.62 254 LYS A C 1
ATOM 2050 O O . LYS A 1 254 ? -4.388 25.016 -28.417 1.00 79.62 254 LYS A O 1
ATOM 2055 N N . PHE A 1 255 ? -3.240 23.687 -29.824 1.00 76.69 255 PHE A N 1
ATOM 2056 C CA . PHE A 1 255 ? -4.171 23.816 -30.948 1.00 76.69 255 PHE A CA 1
ATOM 2057 C C . PHE A 1 255 ? -5.165 22.652 -31.061 1.00 76.69 255 PHE A C 1
ATOM 2059 O O . PHE A 1 255 ? -6.141 22.798 -31.787 1.00 76.69 255 PHE A O 1
ATOM 2066 N N . GLN A 1 256 ? -4.949 21.541 -30.337 1.00 77.75 256 GLN A N 1
ATOM 2067 C CA . GLN A 1 256 ? -5.822 20.351 -30.340 1.00 77.75 256 GLN A CA 1
ATOM 2068 C C . GLN A 1 256 ? -6.178 19.868 -31.760 1.00 77.75 256 GLN A C 1
ATOM 2070 O O . GLN A 1 256 ? -7.301 19.453 -32.041 1.00 77.75 256 GLN A O 1
ATOM 2075 N N . ASP A 1 257 ? -5.212 19.952 -32.676 1.00 80.31 257 ASP A N 1
ATOM 2076 C CA . ASP A 1 257 ? -5.385 19.582 -34.078 1.00 80.31 257 ASP A CA 1
ATOM 2077 C C . ASP A 1 257 ? -5.376 18.050 -34.224 1.00 80.31 257 ASP A C 1
ATOM 2079 O O . ASP A 1 257 ? -4.341 17.400 -34.064 1.00 80.31 257 ASP A O 1
ATOM 2083 N N . SER A 1 258 ? -6.549 17.473 -34.516 1.00 81.12 258 SER A N 1
ATOM 2084 C CA . SER A 1 258 ? -6.732 16.021 -34.653 1.00 81.12 258 SER A CA 1
ATOM 2085 C C . SER A 1 258 ? -5.951 15.426 -35.828 1.00 81.12 258 SER A C 1
ATOM 2087 O O . SER A 1 258 ? -5.536 14.269 -35.749 1.00 81.12 258 SER A O 1
ATOM 2089 N N . ASP A 1 259 ? -5.722 16.192 -36.896 1.00 83.06 259 ASP A N 1
ATOM 2090 C CA . ASP A 1 259 ? -4.983 15.710 -38.063 1.00 83.06 259 ASP A CA 1
ATOM 2091 C C . ASP A 1 259 ? -3.478 15.709 -37.775 1.00 83.06 259 ASP A C 1
ATOM 2093 O O . ASP A 1 259 ? -2.799 14.715 -38.040 1.00 83.06 259 ASP A O 1
ATOM 2097 N N . ALA A 1 260 ? -2.962 16.773 -37.152 1.00 84.31 260 ALA A N 1
ATOM 2098 C CA . ALA A 1 260 ? -1.564 16.840 -36.723 1.00 84.31 260 ALA A CA 1
ATOM 2099 C C . ALA A 1 260 ? -1.228 15.768 -35.669 1.00 84.31 260 ALA A C 1
ATOM 2101 O O . ALA A 1 260 ? -0.158 15.161 -35.729 1.00 84.31 260 ALA A O 1
ATOM 2102 N N . GLN A 1 261 ? -2.156 15.486 -34.747 1.00 85.94 261 GLN A N 1
ATOM 2103 C CA . GLN A 1 261 ? -1.997 14.447 -33.727 1.00 85.94 261 GLN A CA 1
ATOM 2104 C C . GLN A 1 261 ? -1.861 13.051 -34.353 1.00 85.94 261 GLN A C 1
ATOM 2106 O O . GLN A 1 261 ? -0.923 12.326 -34.034 1.00 85.94 261 GLN A O 1
ATOM 2111 N N . LYS A 1 262 ? -2.725 12.706 -35.316 1.00 88.12 262 LYS A N 1
ATOM 2112 C CA . LYS A 1 262 ? -2.638 11.429 -36.048 1.00 88.12 262 LYS A CA 1
ATOM 2113 C C . LYS A 1 262 ? -1.344 11.305 -36.851 1.00 88.12 262 LYS A C 1
ATOM 2115 O O . LYS A 1 262 ? -0.771 10.222 -36.943 1.00 88.12 262 LYS A O 1
ATOM 2120 N N . ILE A 1 263 ? -0.875 12.405 -37.445 1.00 85.94 263 ILE A N 1
ATOM 2121 C CA . ILE A 1 263 ? 0.394 12.428 -38.184 1.00 85.94 263 ILE A CA 1
ATOM 2122 C C . ILE A 1 263 ? 1.578 12.204 -37.232 1.00 85.94 263 ILE A C 1
ATOM 2124 O O . ILE A 1 263 ? 2.492 11.457 -37.577 1.00 85.94 263 ILE A O 1
ATOM 2128 N N . TRP A 1 264 ? 1.560 12.809 -36.040 1.00 89.94 264 TRP A N 1
ATOM 2129 C CA . TRP A 1 264 ? 2.594 12.603 -35.024 1.00 89.94 264 TRP A CA 1
ATOM 2130 C C . TRP A 1 264 ? 2.612 11.162 -34.503 1.00 89.94 264 TRP A C 1
ATOM 2132 O O . TRP A 1 264 ? 3.662 10.526 -34.531 1.00 89.94 264 TRP A O 1
ATOM 2142 N N . GLU A 1 265 ? 1.452 10.604 -34.155 1.00 88.56 265 GLU A N 1
ATOM 2143 C CA . GLU A 1 265 ? 1.318 9.203 -33.727 1.00 88.56 265 GLU A CA 1
ATOM 2144 C C . GLU A 1 265 ? 1.803 8.228 -34.814 1.00 88.56 265 GLU A C 1
ATOM 2146 O O . GLU A 1 265 ? 2.534 7.281 -34.527 1.00 88.56 265 GLU A O 1
ATOM 2151 N N . SER A 1 266 ? 1.499 8.511 -36.086 1.00 90.19 266 SER A N 1
ATOM 2152 C CA . SER A 1 266 ? 1.990 7.717 -37.219 1.00 90.19 266 SER A CA 1
ATOM 2153 C C . SER A 1 266 ? 3.515 7.772 -37.372 1.00 90.19 266 SER A C 1
ATOM 2155 O O . SER A 1 266 ? 4.131 6.767 -37.731 1.00 90.19 266 SER A O 1
ATOM 2157 N N . ILE A 1 267 ? 4.148 8.919 -37.102 1.00 87.00 267 ILE A N 1
ATOM 2158 C CA . ILE A 1 267 ? 5.614 9.029 -37.087 1.00 87.00 267 ILE A CA 1
ATOM 2159 C C . ILE A 1 267 ? 6.192 8.193 -35.942 1.00 87.00 267 ILE A C 1
ATOM 2161 O O . ILE A 1 267 ? 7.160 7.462 -36.165 1.00 87.00 267 ILE A O 1
ATOM 2165 N N . GLN A 1 268 ? 5.592 8.275 -34.751 1.00 88.19 268 GLN A N 1
ATOM 2166 C CA . GLN A 1 268 ? 6.048 7.532 -33.579 1.00 88.19 268 GLN A CA 1
ATOM 2167 C C . GLN A 1 268 ? 5.978 6.024 -33.793 1.00 88.19 268 GLN A C 1
ATOM 2169 O O . GLN A 1 268 ? 6.957 5.324 -33.544 1.00 88.19 268 GLN A O 1
ATOM 2174 N N . GLU A 1 269 ? 4.874 5.536 -34.352 1.00 89.50 269 GLU A N 1
ATOM 2175 C CA . GLU A 1 269 ? 4.707 4.119 -34.662 1.00 89.50 269 GLU A CA 1
ATOM 2176 C C . GLU A 1 269 ? 5.663 3.657 -35.772 1.00 89.50 269 GLU A C 1
ATOM 2178 O O . GLU A 1 269 ? 6.312 2.620 -35.648 1.00 89.50 269 GLU A O 1
ATOM 2183 N N . ARG A 1 270 ? 5.800 4.443 -36.850 1.00 90.88 270 ARG A N 1
ATOM 2184 C CA . ARG A 1 270 ? 6.583 4.050 -38.031 1.00 90.88 270 ARG A CA 1
ATOM 2185 C C . ARG A 1 270 ? 8.088 4.016 -37.789 1.00 90.88 270 ARG A C 1
ATOM 2187 O O . ARG A 1 270 ? 8.774 3.187 -38.384 1.00 90.88 270 ARG A O 1
ATOM 2194 N N . PHE A 1 271 ? 8.604 4.958 -37.008 1.00 86.50 271 PHE A N 1
ATOM 2195 C CA . PHE A 1 271 ? 10.041 5.096 -36.764 1.00 86.50 271 PHE A CA 1
ATOM 2196 C C . PHE A 1 271 ? 10.451 4.651 -35.362 1.00 86.50 271 PHE A C 1
ATOM 2198 O O . PHE A 1 271 ? 11.615 4.814 -35.015 1.00 86.50 271 PHE A O 1
ATOM 2205 N N . HIS A 1 272 ? 9.519 4.092 -34.580 1.00 87.25 272 HIS A N 1
ATOM 2206 C CA . HIS A 1 272 ? 9.723 3.762 -33.167 1.00 87.25 272 HIS A CA 1
ATOM 2207 C C . HIS A 1 272 ? 10.275 4.958 -32.378 1.00 87.25 272 HIS A C 1
ATOM 2209 O O . HIS A 1 272 ? 11.187 4.815 -31.569 1.00 87.25 272 HIS A O 1
ATOM 2215 N N . TRP A 1 273 ? 9.744 6.152 -32.665 1.00 85.69 273 TRP A N 1
ATOM 2216 C CA . TRP A 1 273 ? 10.207 7.389 -32.045 1.00 85.69 273 TRP A CA 1
ATOM 2217 C C . TRP A 1 273 ? 9.757 7.435 -30.584 1.00 85.69 273 TRP A C 1
ATOM 2219 O O . TRP A 1 273 ? 8.565 7.573 -30.299 1.00 85.69 273 TRP A O 1
ATOM 2229 N N . ASP A 1 274 ? 10.722 7.335 -29.678 1.00 84.88 274 ASP A N 1
ATOM 2230 C CA . ASP A 1 274 ? 10.537 7.365 -28.230 1.00 84.88 274 ASP A CA 1
ATOM 2231 C C . ASP A 1 274 ? 11.420 8.444 -27.573 1.00 84.88 274 ASP A C 1
ATOM 2233 O O . ASP A 1 274 ? 12.157 9.172 -28.243 1.00 84.88 274 ASP A O 1
ATOM 2237 N N . GLU A 1 275 ? 11.353 8.538 -26.245 1.00 85.44 275 GLU A N 1
ATOM 2238 C CA . GLU A 1 275 ? 12.118 9.499 -25.440 1.00 85.44 275 GLU A CA 1
ATOM 2239 C C . GLU A 1 275 ? 13.636 9.397 -25.677 1.00 85.44 275 GLU A C 1
ATOM 2241 O O . GLU A 1 275 ? 14.321 10.416 -25.744 1.00 85.44 275 GLU A O 1
ATOM 2246 N N . THR A 1 276 ? 14.163 8.194 -25.940 1.00 83.62 276 THR A N 1
ATOM 2247 C CA . THR A 1 276 ? 15.602 7.992 -26.179 1.00 83.62 276 THR A CA 1
ATOM 2248 C C . THR A 1 276 ? 16.080 8.660 -27.470 1.00 83.62 276 THR A C 1
ATOM 2250 O O . THR A 1 276 ? 17.209 9.152 -27.542 1.00 83.62 276 THR A O 1
ATOM 2253 N N . HIS A 1 277 ? 15.216 8.746 -28.487 1.00 86.56 277 HIS A N 1
ATOM 2254 C CA . HIS A 1 277 ? 15.515 9.455 -29.732 1.00 86.56 277 HIS A CA 1
ATOM 2255 C C . HIS A 1 277 ? 15.538 10.972 -29.518 1.00 86.56 277 HIS A C 1
ATOM 2257 O O . HIS A 1 277 ? 16.371 11.670 -30.104 1.00 86.56 277 HIS A O 1
ATOM 2263 N N . GLU A 1 278 ? 14.654 11.489 -28.665 1.00 85.00 278 GLU A N 1
ATOM 2264 C CA . GLU A 1 278 ? 14.601 12.912 -28.316 1.00 85.00 278 GLU A CA 1
ATOM 2265 C C . GLU A 1 278 ? 15.826 13.337 -27.501 1.00 85.00 278 GLU A C 1
ATOM 2267 O O . GLU A 1 278 ? 16.449 14.363 -27.802 1.00 85.00 278 GLU A O 1
ATOM 2272 N N . GLU A 1 279 ? 16.229 12.509 -26.538 1.00 84.94 279 GLU A N 1
ATOM 2273 C CA . GLU A 1 279 ? 17.451 12.694 -25.756 1.00 84.94 279 GLU A CA 1
ATOM 2274 C C . GLU A 1 279 ? 18.702 12.641 -26.640 1.00 84.94 279 GLU A C 1
ATOM 2276 O O . GLU A 1 279 ? 19.547 13.534 -26.564 1.00 84.94 279 GLU A O 1
ATOM 2281 N N . ALA A 1 280 ? 18.806 11.657 -27.540 1.00 85.62 280 ALA A N 1
ATOM 2282 C CA . ALA A 1 280 ? 19.947 11.525 -28.447 1.00 85.62 280 ALA A CA 1
ATOM 2283 C C . ALA A 1 280 ? 20.081 12.726 -29.398 1.00 85.62 280 ALA A C 1
ATOM 2285 O O . ALA A 1 280 ? 21.181 13.240 -29.615 1.00 85.62 280 ALA A O 1
ATOM 2286 N N . VAL A 1 281 ? 18.960 13.205 -29.947 1.00 86.06 281 VAL A N 1
ATOM 2287 C CA . VAL A 1 281 ? 18.923 14.403 -30.798 1.00 86.06 281 VAL A CA 1
ATOM 2288 C C . VAL A 1 281 ? 19.364 15.641 -30.018 1.00 86.06 281 VAL A C 1
ATOM 2290 O O . VAL A 1 281 ? 20.133 16.442 -30.550 1.00 86.06 281 VAL A O 1
ATOM 2293 N N . THR A 1 282 ? 18.919 15.784 -28.769 1.00 85.56 282 THR A N 1
ATOM 2294 C CA . THR A 1 282 ? 19.291 16.907 -27.897 1.00 85.56 282 THR A CA 1
ATOM 2295 C C . THR A 1 282 ? 20.780 16.869 -27.559 1.00 85.56 282 THR A C 1
ATOM 2297 O O . THR A 1 282 ? 21.496 17.836 -27.812 1.00 85.56 282 THR A O 1
ATOM 2300 N N . LEU A 1 283 ? 21.284 15.716 -27.115 1.00 86.31 283 LEU A N 1
ATOM 2301 C CA . LEU A 1 283 ? 22.685 15.526 -26.743 1.00 86.31 283 LEU A CA 1
ATOM 2302 C C . LEU A 1 283 ? 23.645 15.787 -27.913 1.00 86.31 283 LEU A C 1
ATOM 2304 O O . LEU A 1 283 ? 24.672 16.447 -27.744 1.00 86.31 283 LEU A O 1
ATOM 2308 N N . LEU A 1 284 ? 23.319 15.306 -29.117 1.00 85.12 284 LEU A N 1
ATOM 2309 C CA . LEU A 1 284 ? 24.135 15.544 -30.313 1.00 85.12 284 LEU A CA 1
ATOM 2310 C C . LEU A 1 284 ? 24.129 17.018 -30.736 1.00 85.12 284 LEU A C 1
ATOM 2312 O O . LEU A 1 284 ? 25.138 17.525 -31.232 1.00 85.12 284 LEU A O 1
ATOM 2316 N N . GLN A 1 285 ? 23.016 17.725 -30.537 1.00 83.31 285 GLN A N 1
ATOM 2317 C CA . GLN A 1 285 ? 22.940 19.161 -30.797 1.00 83.31 285 GLN A CA 1
ATOM 2318 C C . GLN A 1 285 ? 23.728 19.978 -29.773 1.00 83.31 285 GLN A C 1
ATOM 2320 O O . GLN A 1 285 ? 24.421 20.914 -30.170 1.00 83.31 285 GLN A O 1
ATOM 2325 N N . ASP A 1 286 ? 23.669 19.612 -28.496 1.00 83.19 286 ASP A N 1
ATOM 2326 C CA . ASP A 1 286 ? 24.433 20.271 -27.436 1.00 83.19 286 ASP A CA 1
ATOM 2327 C C . ASP A 1 286 ? 25.932 20.034 -27.616 1.00 83.19 286 ASP A C 1
ATOM 2329 O O . ASP A 1 286 ? 26.716 20.981 -27.588 1.00 83.19 286 ASP A O 1
ATOM 233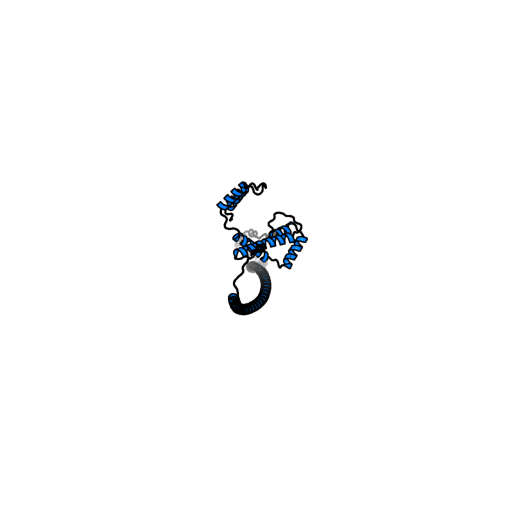3 N N . THR A 1 287 ? 26.323 18.804 -27.953 1.00 82.69 287 THR A N 1
ATOM 2334 C CA . THR A 1 287 ? 27.711 18.464 -28.297 1.00 82.69 287 THR A CA 1
ATOM 2335 C C . THR A 1 287 ? 28.200 19.266 -29.505 1.00 82.69 287 THR A C 1
ATOM 2337 O O . THR A 1 287 ? 29.295 19.820 -29.475 1.00 82.69 287 THR A O 1
ATOM 2340 N N . ARG A 1 288 ? 27.378 19.409 -30.556 1.00 84.38 288 ARG A N 1
ATOM 2341 C CA . ARG A 1 288 ? 27.692 20.291 -31.691 1.00 84.38 288 ARG A CA 1
ATOM 2342 C C . ARG A 1 288 ? 27.851 21.741 -31.252 1.00 84.38 288 ARG A C 1
ATOM 2344 O O . ARG A 1 288 ? 28.726 22.417 -31.770 1.00 84.38 288 ARG A O 1
ATOM 2351 N N . ASN A 1 289 ? 26.996 22.242 -30.364 1.00 79.62 289 ASN A N 1
ATOM 2352 C CA . ASN A 1 289 ? 27.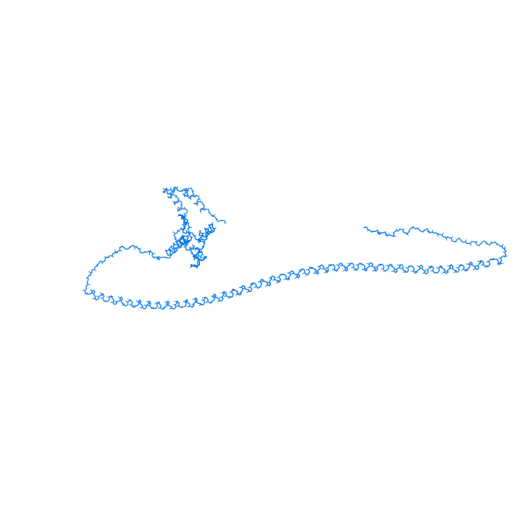083 23.627 -29.905 1.00 79.62 289 ASN A CA 1
ATOM 2353 C C . ASN A 1 289 ? 28.379 23.867 -29.118 1.00 79.62 289 ASN A C 1
ATOM 2355 O O . ASN A 1 289 ? 28.999 24.902 -29.324 1.00 79.62 289 ASN A O 1
ATOM 2359 N N . ILE A 1 290 ? 28.813 22.905 -28.299 1.00 79.12 290 ILE A N 1
ATOM 2360 C CA . ILE A 1 290 ? 30.102 22.947 -27.589 1.00 79.12 290 ILE A CA 1
ATOM 2361 C C . ILE A 1 290 ? 31.273 22.918 -28.583 1.00 79.12 290 ILE A C 1
ATOM 2363 O O . ILE A 1 290 ? 32.188 23.727 -28.485 1.00 79.12 290 ILE A O 1
ATOM 2367 N N . GLU A 1 291 ? 31.232 22.028 -29.578 1.00 78.88 291 GLU A N 1
ATOM 2368 C CA . GLU A 1 291 ? 32.304 21.891 -30.576 1.00 78.88 291 GLU A CA 1
ATOM 2369 C C . GLU A 1 291 ? 32.371 23.094 -31.541 1.00 78.88 291 GLU A C 1
ATOM 2371 O O . GLU A 1 291 ? 33.446 23.515 -31.963 1.00 78.88 291 GLU A O 1
ATOM 2376 N N . ALA A 1 292 ? 31.220 23.670 -31.903 1.00 74.44 292 ALA A N 1
ATOM 2377 C CA . ALA A 1 292 ? 31.119 24.801 -32.826 1.00 74.44 292 ALA A CA 1
ATOM 2378 C C . ALA A 1 292 ? 31.376 26.162 -32.161 1.00 74.44 292 ALA A C 1
ATOM 2380 O O . ALA A 1 292 ? 31.656 27.138 -32.867 1.00 74.44 292 ALA A O 1
ATOM 2381 N N . HIS A 1 293 ? 31.232 26.260 -30.835 1.00 72.50 293 HIS A N 1
ATOM 2382 C CA . HIS A 1 293 ? 31.318 27.519 -30.101 1.00 72.50 293 HIS A CA 1
ATOM 2383 C C . HIS A 1 293 ? 32.288 27.401 -28.913 1.00 72.50 293 HIS A C 1
ATOM 2385 O O . HIS A 1 293 ? 31.946 26.776 -27.911 1.00 72.50 293 HIS A O 1
ATOM 2391 N N . PRO A 1 294 ? 33.478 28.027 -28.980 1.00 66.38 294 PRO A N 1
ATOM 2392 C CA . PRO A 1 294 ? 34.393 28.079 -27.843 1.00 66.38 294 PRO A CA 1
ATOM 2393 C C . PRO A 1 294 ? 33.818 28.932 -26.702 1.00 66.38 294 PRO A C 1
ATOM 2395 O O . PRO A 1 294 ? 32.926 29.755 -26.925 1.00 66.38 294 PRO A O 1
ATOM 2398 N N . GLU A 1 295 ? 34.366 28.774 -25.491 1.00 70.38 295 GLU A N 1
ATOM 2399 C CA . GLU A 1 295 ? 33.985 29.574 -24.321 1.00 70.38 295 GLU A CA 1
ATOM 2400 C C . GLU A 1 295 ? 33.984 31.074 -24.641 1.00 70.38 295 GLU A C 1
ATOM 2402 O O . GLU A 1 295 ? 34.976 31.664 -25.086 1.00 70.38 295 GLU A O 1
ATOM 2407 N N . ILE A 1 296 ? 32.826 31.697 -24.438 1.00 77.56 296 ILE A N 1
ATOM 2408 C CA . ILE A 1 296 ? 32.597 33.089 -24.793 1.00 77.56 296 ILE A CA 1
ATOM 2409 C C . ILE A 1 296 ? 33.078 33.974 -23.641 1.00 77.56 296 ILE A C 1
ATOM 2411 O O . ILE A 1 296 ? 32.558 33.903 -22.532 1.00 77.56 296 ILE A O 1
ATOM 2415 N N . SER A 1 297 ? 34.046 34.854 -23.910 1.00 80.62 297 SER A N 1
ATOM 2416 C CA . SER A 1 297 ? 34.519 35.832 -22.927 1.00 80.62 297 SER A CA 1
ATOM 2417 C C . SER A 1 297 ? 33.685 37.117 -22.925 1.00 80.62 297 SER A C 1
ATOM 2419 O O . SER A 1 297 ? 33.162 37.550 -23.958 1.00 80.62 297 SER A O 1
ATOM 2421 N N . LYS A 1 298 ? 33.631 37.787 -21.768 1.00 80.19 298 LYS A N 1
ATOM 2422 C CA . LYS A 1 298 ? 32.981 39.098 -21.592 1.00 80.19 298 LYS A CA 1
ATOM 2423 C C . LYS A 1 298 ? 33.466 40.131 -22.618 1.00 80.19 298 LYS A C 1
ATOM 2425 O O . LYS A 1 298 ? 32.658 40.797 -23.262 1.00 80.19 298 LYS A O 1
ATOM 2430 N N . ASP A 1 299 ? 34.776 40.195 -22.845 1.00 79.75 299 ASP A N 1
ATOM 2431 C CA . ASP A 1 299 ? 35.378 41.116 -23.815 1.00 79.75 299 ASP A CA 1
ATOM 2432 C C . ASP A 1 299 ? 34.997 40.780 -25.265 1.00 79.75 299 ASP A C 1
ATOM 2434 O O . ASP A 1 299 ? 34.930 41.663 -26.123 1.00 79.75 299 ASP A O 1
ATOM 2438 N N . SER A 1 300 ? 34.767 39.499 -25.579 1.00 82.56 300 SER A N 1
ATOM 2439 C CA . SER A 1 300 ? 34.246 39.078 -26.886 1.00 82.56 300 SER A CA 1
ATOM 2440 C C . SER A 1 300 ? 32.816 39.594 -27.093 1.00 82.56 300 SER A C 1
ATOM 2442 O O . SER A 1 300 ? 32.531 40.227 -28.111 1.00 82.56 300 SER A O 1
ATOM 2444 N N . LEU A 1 301 ? 31.941 39.430 -26.093 1.00 82.56 301 LEU A N 1
ATOM 2445 C CA . LEU A 1 301 ? 30.544 39.880 -26.155 1.00 82.56 301 LEU A CA 1
ATOM 2446 C C . LEU A 1 301 ? 30.412 41.401 -26.242 1.00 82.56 301 LEU A C 1
ATOM 2448 O O . LEU A 1 301 ? 29.651 41.906 -27.066 1.00 82.56 301 LEU A O 1
ATOM 2452 N N . GLN A 1 302 ? 31.187 42.150 -25.457 1.00 83.19 302 GLN A N 1
ATOM 2453 C CA . GLN A 1 302 ? 31.182 43.615 -25.518 1.00 83.19 302 GLN A CA 1
ATOM 2454 C C . GLN A 1 302 ? 31.640 44.141 -26.886 1.00 83.19 302 GLN A C 1
ATOM 2456 O O . GLN A 1 302 ? 31.055 45.090 -27.423 1.00 83.19 302 GLN A O 1
ATOM 2461 N N . ARG A 1 303 ? 32.644 43.494 -27.495 1.00 82.31 303 ARG A N 1
ATOM 2462 C CA . ARG A 1 303 ? 33.068 43.798 -28.869 1.00 82.31 303 ARG A CA 1
ATOM 2463 C C . ARG A 1 303 ? 31.983 43.452 -29.887 1.00 82.31 303 ARG A C 1
ATOM 2465 O O . ARG A 1 303 ? 31.720 44.270 -30.764 1.00 82.31 303 ARG A O 1
ATOM 2472 N N . ALA A 1 304 ? 31.302 42.316 -29.743 1.00 81.62 304 ALA A N 1
ATOM 2473 C CA . ALA A 1 304 ? 30.193 41.936 -30.619 1.00 81.62 304 ALA A CA 1
ATOM 2474 C C . ALA A 1 304 ? 29.021 42.937 -30.555 1.00 81.62 304 ALA A C 1
ATOM 2476 O O . ALA A 1 304 ? 28.504 43.339 -31.598 1.00 81.62 304 ALA A O 1
ATOM 2477 N N . ILE A 1 305 ? 28.647 43.412 -29.359 1.00 82.25 305 ILE A N 1
ATOM 2478 C CA . ILE A 1 305 ? 27.610 44.447 -29.175 1.00 82.25 305 ILE A CA 1
ATOM 2479 C C . ILE A 1 305 ? 28.036 45.772 -29.825 1.00 82.25 305 ILE A C 1
ATOM 2481 O O . ILE A 1 305 ? 27.238 46.438 -30.478 1.00 82.25 305 ILE A O 1
ATOM 2485 N N . SER A 1 306 ? 29.312 46.139 -29.700 1.00 81.12 306 SER A N 1
ATOM 2486 C CA . SER A 1 306 ? 29.841 47.372 -30.296 1.00 81.12 306 SER A CA 1
ATOM 2487 C C . SER A 1 306 ? 29.850 47.320 -31.829 1.00 81.12 306 SER A C 1
ATOM 2489 O O . SER A 1 306 ? 29.455 48.286 -32.476 1.00 81.12 306 SER A O 1
ATOM 2491 N N . ILE A 1 307 ? 30.245 46.185 -32.419 1.00 80.94 307 ILE A N 1
ATOM 2492 C CA . ILE A 1 307 ? 30.251 45.972 -33.878 1.00 80.94 307 ILE A CA 1
ATOM 2493 C C . ILE A 1 307 ? 28.821 45.960 -34.432 1.00 80.94 307 ILE A C 1
ATOM 2495 O O . ILE A 1 307 ? 28.536 46.593 -35.448 1.00 80.94 307 ILE A O 1
ATOM 2499 N N . THR A 1 308 ? 27.902 45.270 -33.755 1.00 71.75 308 THR A N 1
ATOM 2500 C CA . THR A 1 308 ? 26.497 45.194 -34.185 1.00 71.75 308 THR A CA 1
ATOM 2501 C C . THR A 1 308 ? 25.804 46.554 -34.106 1.00 71.75 308 THR A C 1
ATOM 2503 O O . THR A 1 308 ? 25.122 46.925 -35.061 1.00 71.75 308 THR A O 1
ATOM 2506 N N . ALA A 1 309 ? 26.076 47.352 -33.067 1.00 73.25 309 ALA A N 1
ATOM 2507 C CA . ALA A 1 309 ? 25.590 48.728 -32.949 1.00 73.25 309 ALA A CA 1
ATOM 2508 C C . ALA A 1 309 ? 26.114 49.666 -34.056 1.00 73.25 309 ALA A C 1
ATOM 2510 O O . ALA A 1 309 ? 25.413 50.592 -34.451 1.00 73.25 309 ALA A O 1
ATOM 2511 N N . GLN A 1 310 ? 27.321 49.426 -34.579 1.00 70.81 310 GLN A N 1
ATOM 2512 C CA . GLN A 1 310 ? 27.908 50.211 -35.677 1.00 70.81 310 GLN A CA 1
ATOM 2513 C C . GLN A 1 310 ? 27.377 49.807 -37.061 1.00 70.81 310 GLN A C 1
ATOM 2515 O O . GLN A 1 310 ? 27.380 50.618 -37.982 1.00 70.81 310 GLN A O 1
ATOM 2520 N N . SER A 1 311 ? 26.919 48.561 -37.219 1.00 66.19 311 SER A N 1
ATOM 2521 C CA . SER A 1 311 ? 26.472 48.015 -38.509 1.00 66.19 311 SER A CA 1
ATOM 2522 C C . SER A 1 311 ? 25.065 48.451 -38.953 1.00 66.19 311 SER A C 1
ATOM 2524 O O . SER A 1 311 ? 24.646 48.070 -40.042 1.00 66.19 311 SER A O 1
ATOM 2526 N N . ASN A 1 312 ? 24.339 49.234 -38.136 1.00 57.78 312 ASN A N 1
ATOM 2527 C CA . ASN A 1 312 ? 22.991 49.779 -38.396 1.00 57.78 312 ASN A CA 1
ATOM 2528 C C . ASN A 1 312 ? 21.933 48.781 -38.916 1.00 57.78 312 ASN A C 1
ATOM 2530 O O . ASN A 1 312 ? 20.901 49.182 -39.439 1.00 57.78 312 ASN A O 1
ATOM 2534 N N . ASN A 1 313 ? 22.134 47.477 -38.726 1.00 58.44 313 ASN A N 1
ATOM 2535 C CA . ASN A 1 313 ? 21.248 46.433 -39.249 1.00 58.44 313 ASN A CA 1
ATOM 2536 C C . ASN A 1 313 ? 20.089 46.085 -38.292 1.00 58.44 313 ASN A C 1
ATOM 2538 O O . ASN A 1 313 ? 19.586 44.964 -38.287 1.00 58.44 313 ASN A O 1
ATOM 2542 N N . LEU A 1 314 ? 19.712 47.029 -37.428 1.00 59.28 314 LEU A N 1
ATOM 2543 C CA . LEU A 1 314 ? 18.809 46.826 -36.295 1.00 59.28 314 LEU A CA 1
ATOM 2544 C C . LEU A 1 314 ? 17.676 47.862 -36.330 1.00 59.28 314 LEU A C 1
ATOM 2546 O O . LEU A 1 314 ? 17.482 48.619 -35.384 1.00 59.28 314 LEU A O 1
ATOM 2550 N N . GLU A 1 315 ? 16.940 47.912 -37.443 1.00 52.94 315 GLU A N 1
ATOM 2551 C CA . GLU A 1 315 ? 15.688 48.685 -37.549 1.00 52.94 315 GLU A CA 1
ATOM 2552 C C . GLU A 1 315 ? 14.477 47.945 -36.943 1.00 52.94 315 GLU A C 1
ATOM 2554 O O . GLU A 1 315 ? 13.395 48.517 -36.824 1.00 52.94 315 GLU A O 1
ATOM 2559 N N . ASP A 1 316 ? 14.658 46.705 -36.476 1.00 55.22 316 ASP A N 1
ATOM 2560 C CA . ASP A 1 316 ? 13.641 45.969 -35.727 1.00 55.22 316 ASP A CA 1
ATOM 2561 C C . ASP A 1 316 ? 13.839 46.165 -34.214 1.00 55.22 316 ASP A C 1
ATOM 2563 O O . ASP A 1 316 ? 14.859 45.771 -33.644 1.00 55.22 316 ASP A O 1
ATOM 2567 N N . ASN A 1 317 ? 12.821 46.716 -33.538 1.00 56.41 317 ASN A N 1
ATOM 2568 C CA . ASN A 1 317 ? 12.788 47.037 -32.095 1.00 56.41 317 ASN A CA 1
ATOM 2569 C C . ASN A 1 317 ? 13.228 45.903 -31.134 1.00 56.41 317 ASN A C 1
ATOM 2571 O O . ASN A 1 317 ? 13.440 46.146 -29.947 1.00 56.41 317 ASN A O 1
ATOM 2575 N N . TRP A 1 318 ? 13.356 44.668 -31.619 1.00 58.00 318 TRP A N 1
ATOM 2576 C CA . TRP A 1 318 ? 13.641 43.464 -30.838 1.00 58.00 318 TRP A CA 1
ATOM 2577 C C . TRP A 1 318 ? 15.117 43.265 -30.470 1.00 58.00 318 TRP A C 1
ATOM 2579 O O . TRP A 1 318 ? 15.408 42.420 -29.631 1.00 58.00 318 TRP A O 1
ATOM 2589 N N . LEU A 1 319 ? 16.049 44.012 -31.069 1.00 65.56 319 LEU A N 1
ATOM 2590 C CA . LEU A 1 319 ? 17.496 43.823 -30.879 1.00 65.56 319 LEU A CA 1
ATOM 2591 C C . LEU A 1 319 ? 18.226 45.147 -30.591 1.00 65.56 319 LEU A C 1
ATOM 2593 O O . LEU A 1 319 ? 19.339 45.368 -31.052 1.00 65.56 319 LEU A O 1
ATOM 2597 N N . SER A 1 320 ? 17.608 46.056 -29.832 1.00 75.62 320 SER A N 1
ATOM 2598 C CA . SER A 1 320 ? 18.243 47.338 -29.492 1.00 75.62 320 SER A CA 1
ATOM 2599 C C . SER A 1 320 ? 19.551 47.157 -28.703 1.00 75.62 320 SER A C 1
ATOM 2601 O O . SER A 1 320 ? 19.670 46.268 -27.858 1.00 75.62 320 SER A O 1
ATOM 2603 N N . THR A 1 321 ? 20.518 48.059 -28.904 1.00 75.38 321 THR A N 1
ATOM 2604 C CA . THR A 1 321 ? 21.795 48.069 -28.163 1.00 75.38 321 THR A CA 1
ATOM 2605 C C . THR A 1 321 ? 21.584 48.091 -26.648 1.00 75.38 321 THR A C 1
ATOM 2607 O O . THR A 1 321 ? 22.338 47.466 -25.907 1.00 75.38 321 THR A O 1
ATOM 2610 N N . LYS A 1 322 ? 20.522 48.764 -26.185 1.00 77.62 322 LYS A N 1
ATOM 2611 C CA . LYS A 1 322 ? 20.134 48.810 -24.771 1.00 77.62 322 LYS A CA 1
ATOM 2612 C C . LYS A 1 322 ? 19.717 47.430 -24.252 1.00 77.62 322 LYS A C 1
ATOM 2614 O O . LYS A 1 322 ? 20.213 47.002 -23.217 1.00 77.62 322 LYS A O 1
ATOM 2619 N N . LEU A 1 323 ? 18.874 46.714 -24.999 1.00 80.31 323 LEU A N 1
ATOM 2620 C CA . LEU A 1 323 ? 18.454 45.355 -24.650 1.00 80.31 323 LEU A CA 1
ATOM 2621 C C . LEU A 1 323 ? 19.646 44.387 -24.628 1.00 80.31 323 LEU A C 1
ATOM 2623 O O . LEU A 1 323 ? 19.761 43.574 -23.718 1.00 80.31 323 LEU A O 1
ATOM 2627 N N . LEU A 1 324 ? 20.567 44.494 -25.590 1.00 82.44 324 LEU A N 1
ATOM 2628 C CA . LEU A 1 324 ? 21.772 43.656 -25.627 1.00 82.44 324 LEU A CA 1
ATOM 2629 C C . LEU A 1 324 ? 22.701 43.909 -24.428 1.00 82.44 324 LEU A C 1
ATOM 2631 O O . LEU A 1 324 ? 23.281 42.967 -23.892 1.00 82.44 324 LEU A O 1
ATOM 2635 N N . GLN A 1 325 ? 22.815 45.160 -23.973 1.00 82.12 325 GLN A N 1
ATOM 2636 C CA . GLN A 1 325 ? 23.559 45.502 -22.756 1.00 82.12 325 GLN A CA 1
ATOM 2637 C C . GLN A 1 325 ? 22.876 44.975 -21.485 1.00 82.12 325 GLN A C 1
ATOM 2639 O O . GLN A 1 325 ? 23.558 44.499 -20.579 1.00 82.12 325 GLN A O 1
ATOM 2644 N N . GLU A 1 326 ? 21.544 45.017 -21.417 1.00 82.62 326 GLU A N 1
ATOM 2645 C CA . GLU A 1 326 ? 20.776 44.425 -20.314 1.00 82.62 326 GLU A CA 1
ATOM 2646 C C . GLU A 1 326 ? 20.934 42.895 -20.276 1.00 82.62 326 GLU A C 1
ATOM 2648 O O . GLU A 1 326 ? 21.197 42.337 -19.212 1.00 82.62 326 GLU A O 1
ATOM 2653 N N . LEU A 1 327 ? 20.878 42.221 -21.430 1.00 83.62 327 LEU A N 1
ATOM 2654 C CA . LEU A 1 327 ? 21.121 40.778 -21.542 1.00 83.62 327 LEU A CA 1
ATOM 2655 C C . LEU A 1 327 ? 22.552 40.393 -21.149 1.00 83.62 327 LEU A C 1
ATOM 2657 O O . LEU A 1 327 ? 22.735 39.388 -20.468 1.00 83.62 327 LEU A O 1
ATOM 2661 N N . LEU A 1 328 ? 23.558 41.198 -21.515 1.00 84.19 328 LEU A N 1
ATOM 2662 C CA . LEU A 1 328 ? 24.939 40.984 -21.071 1.00 84.19 328 LEU A CA 1
ATOM 2663 C C . LEU A 1 328 ? 25.052 41.080 -19.545 1.00 84.19 328 LEU A C 1
ATOM 2665 O O . LEU A 1 328 ? 25.714 40.256 -18.923 1.00 84.19 328 LEU A O 1
ATOM 2669 N N . LYS A 1 329 ? 24.369 42.050 -18.929 1.00 83.31 329 LYS A N 1
ATOM 2670 C CA . LYS A 1 329 ? 24.346 42.192 -17.470 1.00 83.31 329 LYS A CA 1
ATOM 2671 C C . LYS A 1 329 ? 23.684 40.991 -16.785 1.00 83.31 329 LYS A C 1
ATOM 2673 O O . LYS A 1 329 ? 24.174 40.559 -15.751 1.00 83.31 329 LYS A O 1
ATOM 2678 N N . ILE A 1 330 ? 22.607 40.453 -17.363 1.00 83.69 330 ILE A N 1
ATOM 2679 C CA . ILE A 1 330 ? 21.940 39.237 -16.869 1.00 83.69 330 ILE A CA 1
ATOM 2680 C C . ILE A 1 330 ? 22.851 38.012 -17.022 1.00 83.69 330 ILE A C 1
ATOM 2682 O O . ILE A 1 330 ? 22.917 37.185 -16.122 1.00 83.69 330 ILE A O 1
ATOM 2686 N N . TRP A 1 331 ? 23.580 37.907 -18.135 1.00 81.44 331 TRP A N 1
ATOM 2687 C CA . TRP A 1 331 ? 24.544 36.829 -18.364 1.00 81.44 331 TRP A CA 1
ATOM 2688 C C . TRP A 1 331 ? 25.717 36.859 -17.368 1.00 81.44 331 TRP A C 1
ATOM 2690 O O . TRP A 1 331 ? 26.241 35.812 -17.009 1.00 81.44 331 TRP A O 1
ATOM 2700 N N . GLU A 1 332 ? 26.108 38.046 -16.892 1.00 77.44 332 GLU A N 1
ATOM 2701 C CA . GLU A 1 332 ? 27.144 38.211 -15.862 1.00 77.44 332 GLU A CA 1
ATOM 2702 C C . GLU A 1 332 ? 26.659 37.905 -14.436 1.00 77.44 332 GLU A C 1
ATOM 2704 O O . GLU A 1 332 ? 27.479 37.639 -13.558 1.00 77.44 332 GLU A O 1
ATOM 2709 N N . THR A 1 333 ? 25.351 37.972 -14.175 1.00 78.44 333 THR A N 1
ATOM 2710 C CA . THR A 1 333 ? 24.793 37.613 -12.867 1.00 78.44 333 THR A CA 1
ATOM 2711 C C . THR A 1 333 ? 24.596 36.108 -12.775 1.00 78.44 333 THR A C 1
ATOM 2713 O O . THR A 1 333 ? 23.896 35.526 -13.597 1.00 78.44 333 THR A O 1
ATOM 2716 N N . ASP A 1 334 ? 25.175 35.487 -11.752 1.00 55.38 334 ASP A N 1
ATOM 2717 C CA . ASP A 1 334 ? 24.965 34.073 -11.451 1.00 55.38 334 ASP A CA 1
ATOM 2718 C C . ASP A 1 334 ? 23.476 33.853 -11.115 1.00 55.38 334 ASP A C 1
ATOM 2720 O O . ASP A 1 334 ? 22.988 34.297 -10.076 1.00 55.38 334 ASP A O 1
ATOM 2724 N N . LEU A 1 335 ? 22.719 33.242 -12.032 1.00 59.31 335 LEU A N 1
ATOM 2725 C CA . LEU A 1 335 ? 21.270 33.008 -11.892 1.00 59.31 335 LEU A CA 1
ATOM 2726 C C . LEU A 1 335 ? 20.946 31.752 -11.065 1.00 59.31 335 LEU A C 1
ATOM 2728 O O . LEU A 1 335 ? 19.819 31.262 -11.088 1.00 59.31 335 LEU A O 1
ATOM 2732 N N . SER A 1 336 ? 21.929 31.233 -10.334 1.00 46.56 336 SER A N 1
ATOM 2733 C CA . SER A 1 336 ? 21.797 30.050 -9.492 1.00 46.56 336 SER A CA 1
ATOM 2734 C C . SER A 1 336 ? 21.109 30.406 -8.162 1.00 46.56 336 SER A C 1
ATOM 2736 O O . SER A 1 336 ? 21.767 30.818 -7.205 1.00 46.56 336 SER A O 1
ATOM 2738 N N . GLN A 1 337 ? 19.783 30.243 -8.109 1.00 38.53 337 GLN A N 1
ATOM 2739 C CA . GLN A 1 337 ? 19.039 29.909 -6.885 1.00 38.53 337 GLN A CA 1
ATOM 2740 C C . GLN A 1 337 ? 18.421 28.525 -7.021 1.00 38.53 337 GLN A C 1
ATOM 2742 O O . GLN A 1 337 ? 17.851 28.249 -8.102 1.00 38.53 337 GLN A O 1
#

Radius of gyration: 65.98 Å; Cα contacts (8 Å, |Δi|>4): 69; chains: 1; bounding box: 132×67×195 Å

Foldseek 3Di:
DDDDDDDPPPPDDDPPPPPPPDDDPPDDDDDDDPPDPCVVVVVVVVVVVVVVVVVVVVVVVVVVVVVVVVVVVVVVVVVVVVVVVVVVVVVVVVVVVVVVVVVVVVVVVVVVVVVVVVVVVVVVVVVVVVVVVVVVVVVVVVVVVVVVVVVVVVVVVVVVVVVVVVVVVVVVVVVVVVVVVVVVVVVVDDDDDDDDDDDDDDDPDDDPDPLSVLLVLLVVLQVVLVVLQCQLPVPDDDPDDSRQVVVLVVCCVVVVDPSSVVSNVCCCVVVVDDPVNSVVNVVSNVSNCPSVDPDQDLVNLVVVLVVVVVVPPPPDPPDDSVVSVVVSVVVPDDPDD

Sequence (337 aa):
MELGMTDDKYSQLLPASDLSIGSITIVEREGQLVGEKNLPRAVKIHEHGEKIESLEKEIKKKDNEIVALQKTLQALQEKNDELESALDRKGEEIDTLQSRIDELEDEKTELQRELGSVKTDLGLLRKEVDKLRKAKSSQDQTNLKCRQEYDGLRRTLETTREDLEKKTKESEELKQEVRDIKESHHKSLLPFGLGARAHSKPPPAIPKTSGEALLHLGEMCRQLQIKLYRFVFPRTSFKHINYKVDAIHRHLKKFQDSDAQKIWESIQERFHWDETHEEAVTLLQDTRNIEAHPEISKDSLQRAISITAQSNNLEDNWLSTKLLQELLKIWETDLSQ

Organism: NCBI:txid46732

Mean predicted aligned error: 20.97 Å

pLDDT: mean 79.01, std 21.02, range [32.75, 98.62]